Protein AF-A0A480BUN9-F1 (afdb_monomer_lite)

Secondary structure (DSSP, 8-state):
----PPP---PPPHHHHHHHHHHHHHHTSS---HHHHHHHHHHHHHHHHHHH-TT--EEE-HHHHHHHHHHHHHSBP-SGGGGS-EEETTEEE-PBPPPPHHHHHHHHHHHHEEETTT--BS-S-------TTS-THHHHHHHHHHHHHTS--TT-------SSHHHHHHHHHHHHHHHHH-SGGGSPTTTS--EEE-SS-EEE---

Sequence (207 aa):
MTGQTPARATRITFAARAERYARAVLAGEIVAGKWVKAACQRHLDDLVRSETDADWPYVFDEQKCGRVCSFLQCLPHIKGRWARPVRKDGRVMRPTIALEDWQVFAYGVPFGWVHRETGLRRFRWLYLRVARKNAKSTPCAGLALYLGFADDEPGAEVYSLATKEKQARIVWEMARSMVLADSEFRLPVPAGLGISTTRRAIFQQHT

pLDDT: mean 89.28, std 13.31, range [34.81, 98.81]

Radius of gyration: 19.05 Å; chains: 1; bounding box: 40×61×45 Å

Structure (mmCIF, N/CA/C/O backbone):
data_AF-A0A480BUN9-F1
#
_entry.id   AF-A0A480BUN9-F1
#
loop_
_atom_site.group_PDB
_atom_site.id
_atom_site.type_symbol
_atom_site.label_atom_id
_atom_site.label_alt_id
_atom_site.label_comp_id
_atom_site.label_asym_id
_atom_site.label_entity_id
_atom_site.label_seq_id
_atom_site.pdbx_PDB_ins_code
_atom_site.Cartn_x
_atom_site.Cartn_y
_atom_site.Cartn_z
_atom_site.occupancy
_atom_site.B_iso_or_equiv
_atom_site.auth_seq_id
_atom_site.auth_comp_id
_atom_site.auth_asym_id
_atom_site.auth_atom_id
_atom_site.pdbx_PDB_model_num
ATOM 1 N N . MET A 1 1 ? 16.658 -45.203 7.465 1.00 39.12 1 MET A N 1
ATOM 2 C CA . MET A 1 1 ? 15.585 -44.728 6.565 1.00 39.12 1 MET A CA 1
ATOM 3 C C . MET A 1 1 ? 15.464 -43.225 6.752 1.00 39.12 1 MET A C 1
ATOM 5 O O . MET A 1 1 ? 14.886 -42.772 7.728 1.00 39.12 1 MET A O 1
ATOM 9 N N . THR A 1 2 ? 16.151 -42.461 5.909 1.00 34.81 2 THR A N 1
ATOM 10 C CA . THR A 1 2 ? 16.227 -40.997 5.970 1.00 34.81 2 THR A CA 1
ATOM 11 C C . THR A 1 2 ? 14.929 -40.399 5.432 1.00 34.81 2 THR A C 1
ATOM 13 O O . THR A 1 2 ? 14.658 -40.452 4.236 1.00 34.81 2 THR A O 1
ATOM 16 N N . GLY A 1 3 ? 14.098 -39.869 6.331 1.00 37.91 3 GLY A N 1
ATOM 17 C CA . GLY A 1 3 ? 12.888 -39.140 5.965 1.00 37.91 3 GLY A CA 1
ATOM 18 C C . GLY A 1 3 ? 13.255 -37.840 5.258 1.00 37.91 3 GLY A C 1
ATOM 19 O O . GLY A 1 3 ? 13.812 -36.934 5.873 1.00 37.91 3 GLY A O 1
ATOM 20 N N . GLN A 1 4 ? 12.962 -37.755 3.962 1.00 36.22 4 GLN A N 1
ATOM 21 C CA . GLN A 1 4 ? 12.993 -36.494 3.230 1.00 36.22 4 GLN A CA 1
ATOM 22 C C . GLN A 1 4 ? 11.871 -35.597 3.759 1.00 36.22 4 GLN A C 1
ATOM 24 O O . GLN A 1 4 ? 10.688 -35.900 3.611 1.00 36.22 4 GLN A O 1
ATOM 29 N N . THR A 1 5 ? 12.250 -34.485 4.384 1.00 35.56 5 THR A N 1
ATOM 30 C CA . THR A 1 5 ? 11.345 -33.370 4.666 1.00 35.56 5 THR A CA 1
ATOM 31 C C . THR A 1 5 ? 10.758 -32.877 3.338 1.00 35.56 5 THR A C 1
ATOM 33 O O . THR A 1 5 ? 11.534 -32.547 2.438 1.00 35.56 5 THR A O 1
ATOM 36 N N . PRO A 1 6 ? 9.425 -32.812 3.165 1.00 40.59 6 PRO A N 1
ATOM 37 C CA . PRO A 1 6 ? 8.840 -32.354 1.912 1.00 40.59 6 PRO A CA 1
ATOM 38 C C . PRO A 1 6 ? 9.227 -30.893 1.654 1.00 40.59 6 PRO A C 1
ATOM 40 O O . PRO A 1 6 ? 9.099 -30.037 2.534 1.00 40.59 6 PRO A O 1
ATOM 43 N N . ALA A 1 7 ? 9.703 -30.609 0.439 1.00 43.38 7 ALA A N 1
ATOM 44 C CA . ALA A 1 7 ? 10.018 -29.260 -0.014 1.00 43.38 7 ALA A CA 1
ATOM 45 C C . ALA A 1 7 ? 8.784 -28.355 0.149 1.00 43.38 7 ALA A C 1
ATOM 47 O O . ALA A 1 7 ? 7.702 -28.631 -0.372 1.00 43.38 7 ALA A O 1
ATOM 48 N N . ARG A 1 8 ? 8.938 -27.276 0.919 1.00 44.75 8 ARG A N 1
ATOM 49 C CA . ARG A 1 8 ? 7.889 -26.287 1.179 1.00 44.75 8 ARG A CA 1
ATOM 50 C C . ARG A 1 8 ? 7.514 -25.641 -0.158 1.00 44.75 8 ARG A C 1
ATOM 52 O O . ARG A 1 8 ? 8.348 -24.956 -0.736 1.00 44.75 8 ARG A O 1
ATOM 59 N N . ALA A 1 9 ? 6.291 -25.862 -0.646 1.00 45.72 9 ALA A N 1
ATOM 60 C CA . ALA A 1 9 ? 5.803 -25.241 -1.877 1.00 45.72 9 ALA A CA 1
ATOM 61 C C . ALA A 1 9 ? 6.090 -23.728 -1.854 1.00 45.72 9 ALA A C 1
ATOM 63 O O . ALA A 1 9 ? 5.649 -23.024 -0.937 1.00 45.72 9 ALA A O 1
ATOM 64 N N . THR A 1 10 ? 6.872 -23.245 -2.821 1.00 51.25 10 THR A N 1
ATOM 65 C CA . THR A 1 10 ? 7.310 -21.850 -2.892 1.00 51.25 10 THR A CA 1
ATOM 66 C C . THR A 1 10 ? 6.081 -20.958 -3.045 1.00 51.25 10 THR A C 1
ATOM 68 O O . THR A 1 10 ? 5.413 -20.968 -4.078 1.00 51.25 10 THR A O 1
ATOM 71 N N . ARG A 1 11 ? 5.724 -20.216 -1.990 1.00 76.94 11 ARG A N 1
ATOM 72 C CA . ARG A 1 11 ? 4.613 -19.256 -2.048 1.00 76.94 11 ARG A CA 1
ATOM 73 C C . ARG A 1 11 ? 4.970 -18.165 -3.059 1.00 76.94 11 ARG A C 1
ATOM 75 O O . ARG A 1 11 ? 6.023 -17.549 -2.938 1.00 76.94 11 ARG A O 1
ATOM 82 N N . ILE A 1 12 ? 4.088 -17.928 -4.028 1.00 87.69 12 ILE A N 1
ATOM 83 C CA . ILE A 1 12 ? 4.241 -16.868 -5.034 1.00 87.69 12 ILE A CA 1
ATOM 84 C C . ILE A 1 12 ? 4.342 -15.511 -4.319 1.00 87.69 12 ILE A C 1
ATOM 86 O O . ILE A 1 12 ? 3.522 -15.218 -3.442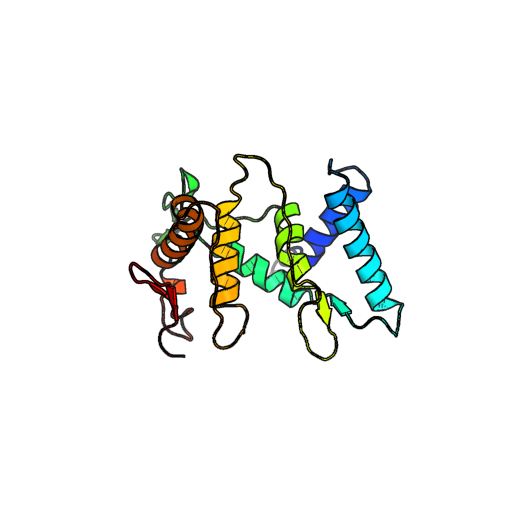 1.00 87.69 12 ILE A O 1
ATOM 90 N N . THR A 1 13 ? 5.334 -14.695 -4.684 1.00 96.12 13 THR A N 1
ATOM 91 C CA . THR A 1 13 ? 5.542 -13.362 -4.095 1.00 96.12 13 THR A CA 1
ATOM 92 C C . THR A 1 13 ? 4.406 -12.406 -4.469 1.00 96.12 13 THR A C 1
ATOM 94 O O . THR A 1 13 ? 3.680 -12.610 -5.446 1.00 96.12 13 THR A O 1
ATOM 97 N N . PHE A 1 14 ? 4.226 -11.330 -3.699 1.00 97.69 14 PHE A N 1
ATOM 98 C CA . PHE A 1 14 ? 3.248 -10.294 -4.048 1.00 97.69 14 PHE A CA 1
ATOM 99 C C . PHE A 1 14 ? 3.591 -9.594 -5.369 1.00 97.69 14 PHE A C 1
ATOM 101 O O . PHE A 1 14 ? 2.685 -9.322 -6.153 1.00 97.69 14 PHE A O 1
ATOM 108 N N . ALA A 1 15 ? 4.880 -9.383 -5.648 1.00 97.62 15 ALA A N 1
ATOM 109 C CA . ALA A 1 15 ? 5.361 -8.879 -6.931 1.00 97.62 15 ALA A CA 1
ATOM 110 C C . ALA A 1 15 ? 4.916 -9.777 -8.096 1.00 97.62 15 ALA A C 1
ATOM 112 O O . ALA A 1 15 ? 4.221 -9.310 -8.996 1.00 97.62 15 ALA A O 1
ATOM 113 N N . ALA A 1 16 ? 5.176 -11.085 -8.012 1.00 97.62 16 ALA A N 1
ATOM 114 C CA . ALA A 1 16 ? 4.763 -12.039 -9.038 1.00 97.62 16 ALA A CA 1
ATOM 115 C C . ALA A 1 16 ? 3.231 -12.118 -9.200 1.00 97.62 16 ALA A C 1
ATOM 117 O O . ALA A 1 16 ? 2.723 -12.266 -10.312 1.00 97.62 16 ALA A O 1
ATOM 118 N N . ARG A 1 17 ? 2.457 -11.974 -8.112 1.00 98.00 17 ARG A N 1
ATOM 119 C CA . ARG A 1 17 ? 0.986 -11.866 -8.188 1.00 98.00 17 ARG A CA 1
ATOM 120 C C . ARG A 1 17 ? 0.541 -10.604 -8.932 1.00 98.00 17 ARG A C 1
ATOM 122 O O . ARG A 1 17 ? -0.369 -10.686 -9.757 1.00 98.00 17 ARG A O 1
ATOM 129 N N . ALA A 1 18 ? 1.163 -9.459 -8.648 1.00 98.25 18 ALA A N 1
ATOM 130 C CA . ALA A 1 18 ? 0.867 -8.196 -9.319 1.00 98.25 18 ALA A CA 1
ATOM 131 C C . ALA A 1 18 ? 1.204 -8.259 -10.815 1.00 98.25 18 ALA A C 1
ATOM 133 O O . ALA A 1 18 ? 0.398 -7.836 -11.645 1.00 98.25 18 ALA A O 1
ATOM 134 N N . GLU A 1 19 ? 2.354 -8.834 -11.163 1.00 98.25 19 GLU A N 1
ATOM 135 C CA . GLU A 1 19 ? 2.773 -9.004 -12.551 1.00 98.25 19 GLU A CA 1
ATOM 136 C C . GLU A 1 19 ? 1.838 -9.957 -13.306 1.00 98.25 19 GLU A C 1
ATOM 138 O O . GLU A 1 19 ? 1.358 -9.623 -14.391 1.00 98.25 19 GLU A O 1
ATOM 143 N N . ARG A 1 20 ? 1.487 -11.106 -12.708 1.00 98.25 20 ARG A N 1
ATOM 144 C CA . ARG A 1 20 ? 0.510 -12.043 -13.283 1.00 98.25 20 ARG A CA 1
ATOM 145 C C . ARG A 1 20 ? -0.829 -11.361 -13.551 1.00 98.25 20 ARG A C 1
ATOM 147 O O . ARG A 1 20 ? -1.390 -11.526 -14.631 1.00 98.25 20 ARG A O 1
ATOM 154 N N . TYR A 1 21 ? -1.324 -10.572 -12.598 1.00 98.56 21 TYR A N 1
ATOM 155 C CA . TYR A 1 21 ? -2.538 -9.779 -12.790 1.00 98.56 21 TYR A CA 1
ATOM 156 C C . TYR A 1 21 ? -2.402 -8.799 -13.960 1.00 98.56 21 TYR A C 1
ATOM 158 O O . TYR A 1 21 ? -3.302 -8.715 -14.795 1.00 98.56 21 TYR A O 1
ATOM 166 N N . ALA A 1 22 ? -1.277 -8.084 -14.051 1.00 98.69 22 ALA A N 1
ATOM 167 C CA . ALA A 1 22 ? -1.033 -7.140 -15.136 1.00 98.69 22 ALA A CA 1
ATOM 168 C C . ALA A 1 22 ? -1.049 -7.827 -16.508 1.00 98.69 22 ALA A C 1
ATOM 170 O O . ALA A 1 22 ? -1.707 -7.338 -17.427 1.00 98.69 22 ALA A O 1
ATOM 171 N N . ARG A 1 23 ? -0.400 -8.991 -16.627 1.00 98.69 23 ARG A N 1
ATOM 172 C CA . ARG A 1 23 ? -0.389 -9.798 -17.854 1.00 98.69 23 ARG A CA 1
ATOM 173 C C . ARG A 1 23 ? -1.788 -10.303 -18.216 1.00 98.69 23 ARG A C 1
ATOM 175 O O . ARG A 1 23 ? -2.216 -10.095 -19.346 1.00 98.69 23 ARG A O 1
ATOM 182 N N . ALA A 1 24 ? -2.536 -10.852 -17.259 1.00 98.69 24 ALA A N 1
ATOM 183 C CA . ALA A 1 24 ? -3.901 -11.343 -17.482 1.00 98.69 24 ALA A CA 1
ATOM 184 C C . ALA A 1 24 ? -4.878 -10.228 -17.917 1.00 98.69 24 ALA A C 1
ATOM 186 O O . ALA A 1 24 ? -5.735 -10.431 -18.778 1.00 98.69 24 ALA A O 1
ATOM 187 N N . VAL A 1 25 ? -4.735 -9.014 -17.371 1.00 98.69 25 VAL A N 1
ATOM 188 C CA . VAL A 1 25 ? -5.520 -7.837 -17.793 1.00 98.69 25 VAL A CA 1
ATOM 189 C C . VAL A 1 25 ? -5.232 -7.444 -19.245 1.00 98.69 25 VAL A C 1
ATOM 191 O O . VAL A 1 25 ? -6.154 -7.080 -19.982 1.00 98.69 25 VAL A O 1
ATOM 194 N N . LEU A 1 26 ? -3.964 -7.482 -19.659 1.00 98.69 26 LEU A N 1
ATOM 195 C CA . LEU A 1 26 ? -3.550 -7.102 -21.013 1.00 98.69 26 LEU A CA 1
ATOM 196 C C . LEU A 1 26 ? -3.865 -8.189 -22.044 1.00 98.69 26 LEU A C 1
ATOM 198 O O . LEU A 1 26 ? -4.266 -7.857 -23.156 1.00 98.69 26 LEU A O 1
ATOM 202 N N . ALA A 1 27 ? -3.784 -9.460 -21.647 1.00 98.31 27 ALA A N 1
ATOM 203 C CA . ALA A 1 27 ? -4.224 -10.605 -22.441 1.00 98.31 27 ALA A CA 1
ATOM 204 C C . ALA A 1 27 ? -5.755 -10.662 -22.618 1.00 98.31 27 ALA A C 1
ATOM 206 O O . ALA A 1 27 ? -6.257 -11.384 -23.473 1.00 98.31 27 ALA A O 1
ATOM 207 N N . GLY A 1 28 ? -6.511 -9.890 -21.829 1.00 97.75 28 GLY A N 1
ATOM 208 C CA . GLY A 1 28 ? -7.973 -9.858 -21.887 1.00 97.75 28 GLY A CA 1
ATOM 209 C C . GLY A 1 28 ? -8.664 -10.972 -21.097 1.00 97.75 28 GLY A C 1
ATOM 210 O O . GLY A 1 28 ? -9.889 -11.041 -21.115 1.00 97.75 28 GLY A O 1
ATOM 211 N N . GLU A 1 29 ? -7.909 -11.787 -20.359 1.00 98.31 29 GLU A N 1
ATOM 212 C CA . GLU A 1 29 ? -8.429 -12.816 -19.447 1.00 98.31 29 GLU A CA 1
ATOM 213 C C . GLU A 1 29 ? -9.201 -12.189 -18.278 1.00 98.31 29 GLU A C 1
ATOM 215 O O . GLU A 1 29 ? -10.214 -12.718 -17.821 1.00 98.31 29 GLU A O 1
ATOM 220 N N . ILE A 1 30 ? -8.741 -11.023 -17.812 1.00 97.69 30 ILE A N 1
ATOM 221 C CA . ILE A 1 30 ? -9.432 -10.211 -16.811 1.00 97.69 30 ILE A CA 1
ATOM 222 C C . ILE A 1 30 ? -10.005 -8.970 -17.491 1.00 97.69 30 ILE A C 1
ATOM 224 O O . ILE A 1 30 ? -9.279 -8.101 -17.983 1.00 97.69 30 ILE A O 1
ATOM 228 N N . VAL A 1 31 ? -11.333 -8.846 -17.464 1.00 96.50 31 VAL A N 1
ATOM 229 C CA . VAL A 1 31 ? -12.026 -7.668 -17.992 1.00 96.50 31 VAL A CA 1
ATOM 230 C C . VAL A 1 31 ? -11.677 -6.445 -17.145 1.00 96.50 31 VAL A C 1
ATOM 232 O O . VAL A 1 31 ? -12.050 -6.344 -15.977 1.00 96.50 31 VAL A O 1
ATOM 235 N N . ALA A 1 32 ? -10.991 -5.481 -17.756 1.00 96.25 32 ALA A N 1
ATOM 236 C CA . ALA A 1 32 ? -10.597 -4.242 -17.099 1.00 96.25 32 ALA A CA 1
ATOM 237 C C . ALA A 1 32 ? -10.830 -3.021 -17.998 1.00 96.25 32 ALA A C 1
ATOM 239 O O . ALA A 1 32 ? -10.698 -3.077 -19.223 1.00 96.25 32 ALA A O 1
ATOM 240 N N . GLY A 1 33 ? -11.159 -1.885 -17.379 1.00 95.50 33 GLY A N 1
ATOM 241 C CA . GLY A 1 33 ? -11.332 -0.621 -18.094 1.00 95.50 33 GLY A CA 1
ATOM 242 C C . GLY A 1 33 ? -10.009 -0.037 -18.601 1.00 95.50 33 GLY A C 1
ATOM 243 O O . GLY A 1 33 ? -8.931 -0.392 -18.121 1.00 95.50 33 GLY A O 1
ATOM 244 N N . LYS A 1 34 ? -10.103 0.939 -19.518 1.00 96.94 34 LYS A N 1
ATOM 245 C CA . LYS A 1 34 ? -8.963 1.628 -20.164 1.00 96.94 34 LYS A CA 1
ATOM 246 C C . LYS A 1 34 ? -7.821 1.973 -19.201 1.00 96.94 34 LYS A C 1
ATOM 248 O O . LYS A 1 34 ? -6.662 1.716 -19.494 1.00 96.94 34 LYS A O 1
ATOM 253 N N . TRP A 1 35 ? -8.149 2.553 -18.049 1.00 96.94 35 TRP A N 1
ATOM 254 C CA . TRP A 1 35 ? -7.151 3.059 -17.103 1.00 96.94 35 TRP A CA 1
ATOM 255 C C . TRP A 1 35 ? -6.452 1.965 -16.298 1.00 96.94 35 TRP A C 1
ATOM 257 O O . TRP A 1 35 ? -5.296 2.140 -15.930 1.00 96.94 35 TRP A O 1
ATOM 267 N N . VAL A 1 36 ? -7.126 0.837 -16.056 1.00 97.81 36 VAL A N 1
ATOM 268 C CA . VAL A 1 36 ? -6.498 -0.330 -15.423 1.00 97.81 36 VAL A CA 1
ATOM 269 C C . VAL A 1 36 ? -5.526 -0.964 -16.411 1.00 97.81 36 VAL A C 1
ATOM 271 O O . VAL A 1 36 ? -4.366 -1.147 -16.065 1.00 97.81 36 VAL A O 1
ATOM 274 N N . LYS A 1 37 ? -5.952 -1.168 -17.667 1.00 98.50 37 LYS A N 1
ATOM 275 C CA . LYS A 1 37 ? -5.074 -1.649 -18.746 1.00 98.50 37 LYS A CA 1
ATOM 276 C C . LYS A 1 37 ? -3.844 -0.755 -18.917 1.00 98.50 37 LYS A C 1
ATOM 278 O O . LYS A 1 37 ? -2.731 -1.257 -18.917 1.00 98.50 37 LYS A O 1
ATOM 283 N N . ALA A 1 38 ? -4.025 0.566 -18.961 1.00 98.31 38 ALA A N 1
ATOM 284 C CA . ALA A 1 38 ? -2.913 1.512 -19.062 1.00 98.31 38 ALA A CA 1
ATOM 285 C C . ALA A 1 38 ? -1.951 1.450 -17.859 1.00 98.31 38 ALA A C 1
ATOM 287 O O . ALA A 1 38 ? -0.745 1.591 -18.034 1.00 98.31 38 ALA A O 1
ATOM 288 N N . ALA A 1 39 ? -2.457 1.235 -16.639 1.00 98.44 39 ALA A N 1
ATOM 289 C CA . ALA A 1 39 ? -1.607 1.065 -15.462 1.00 98.44 39 ALA A CA 1
ATOM 290 C C . ALA A 1 39 ? -0.824 -0.260 -15.499 1.00 98.44 39 ALA A C 1
ATOM 292 O O . ALA A 1 39 ? 0.357 -0.262 -15.163 1.00 98.44 39 ALA A O 1
ATOM 293 N N . CYS A 1 40 ? -1.463 -1.355 -15.924 1.00 98.75 40 CYS A N 1
ATOM 294 C CA . CYS A 1 40 ? -0.827 -2.660 -16.117 1.00 98.75 40 CYS A CA 1
ATOM 295 C C . CYS A 1 40 ? 0.253 -2.605 -17.202 1.00 98.75 40 CYS A C 1
ATOM 297 O O . CYS A 1 40 ? 1.367 -3.048 -16.952 1.00 98.75 40 CYS A O 1
ATOM 299 N N . GLN A 1 41 ? -0.049 -1.997 -18.355 1.00 98.81 41 GLN A N 1
ATOM 300 C CA . GLN A 1 41 ? 0.920 -1.810 -19.436 1.00 98.81 41 GLN A CA 1
ATOM 301 C C . GLN A 1 41 ? 2.117 -1.000 -18.955 1.00 98.81 41 GLN A C 1
ATOM 303 O O . GLN A 1 41 ? 3.243 -1.463 -19.066 1.00 98.81 41 GLN A O 1
ATOM 308 N N . ARG A 1 42 ? 1.865 0.156 -18.323 1.00 98.69 42 ARG A N 1
ATOM 309 C CA . ARG A 1 42 ? 2.924 0.989 -17.750 1.00 98.69 42 ARG A CA 1
ATOM 310 C C . ARG A 1 42 ? 3.823 0.176 -16.819 1.00 98.69 42 ARG A C 1
ATOM 312 O O . ARG A 1 42 ? 5.031 0.240 -16.966 1.00 98.69 42 ARG A O 1
ATOM 319 N N . HIS A 1 43 ? 3.249 -0.604 -15.899 1.00 98.62 43 HIS A N 1
ATOM 320 C CA . HIS A 1 43 ? 4.047 -1.425 -14.987 1.00 98.62 43 HIS A CA 1
ATOM 321 C C . HIS A 1 43 ? 4.994 -2.377 -15.726 1.00 98.62 43 HIS A C 1
ATOM 323 O O . HIS A 1 43 ? 6.164 -2.428 -15.360 1.00 98.62 43 HIS A O 1
ATOM 329 N N . LEU A 1 44 ? 4.510 -3.099 -16.743 1.00 98.75 44 LEU A N 1
ATOM 330 C CA . LEU A 1 44 ? 5.340 -4.028 -17.514 1.00 98.75 44 LEU A CA 1
ATOM 331 C C . LEU A 1 44 ? 6.384 -3.298 -18.370 1.00 98.75 44 LEU A C 1
ATOM 333 O O . LEU A 1 44 ? 7.532 -3.725 -18.412 1.00 98.75 44 LEU A O 1
ATOM 337 N N . ASP A 1 45 ? 6.016 -2.179 -18.994 1.00 98.69 45 ASP A N 1
ATOM 338 C CA . ASP A 1 45 ? 6.951 -1.350 -19.762 1.00 98.69 45 ASP A CA 1
ATOM 339 C C . ASP A 1 45 ? 8.074 -0.816 -18.869 1.00 98.69 45 ASP A C 1
ATOM 341 O O . ASP A 1 45 ? 9.232 -0.781 -19.271 1.00 98.69 45 ASP A O 1
ATOM 345 N N . ASP A 1 46 ? 7.736 -0.391 -17.652 1.00 98.38 46 ASP A N 1
ATOM 346 C CA . ASP A 1 46 ? 8.707 0.133 -16.701 1.00 98.38 46 ASP A CA 1
ATOM 347 C C . ASP A 1 46 ? 9.642 -0.964 -16.177 1.00 98.38 46 ASP A C 1
ATOM 349 O O . ASP A 1 46 ? 10.805 -0.664 -15.920 1.00 98.38 46 ASP A O 1
ATOM 353 N N . LEU A 1 47 ? 9.170 -2.216 -16.038 1.00 98.44 47 LEU A N 1
ATOM 354 C CA . LEU A 1 47 ? 10.034 -3.364 -15.718 1.00 98.44 47 LEU A CA 1
ATOM 355 C C . LEU A 1 47 ? 11.107 -3.524 -16.795 1.00 98.44 47 LEU A C 1
ATOM 357 O O . LEU A 1 47 ? 12.291 -3.507 -16.469 1.00 98.44 47 LEU A O 1
ATOM 361 N N . VAL A 1 48 ? 10.699 -3.544 -18.068 1.00 98.38 48 VAL A N 1
ATOM 362 C CA . VAL A 1 48 ? 11.635 -3.620 -19.200 1.00 98.38 48 VAL A CA 1
ATOM 363 C C . VAL A 1 48 ? 12.608 -2.441 -19.177 1.00 98.38 48 VAL A C 1
ATOM 365 O O . VAL A 1 48 ? 13.815 -2.652 -19.192 1.00 98.38 48 VAL A O 1
ATOM 368 N N . ARG A 1 49 ? 12.117 -1.200 -19.041 1.00 97.81 49 ARG A N 1
ATOM 369 C CA . ARG A 1 49 ? 12.988 -0.009 -18.958 1.00 97.81 49 ARG A CA 1
ATOM 370 C C . ARG A 1 49 ? 13.982 -0.098 -17.808 1.00 97.81 49 ARG A C 1
ATOM 372 O O . ARG A 1 49 ? 15.134 0.269 -17.981 1.00 97.81 49 ARG A O 1
ATOM 379 N N . SER A 1 50 ? 13.566 -0.611 -16.651 1.00 97.19 50 SER A N 1
ATOM 380 C CA . SER A 1 50 ? 14.457 -0.758 -15.499 1.00 97.19 50 SER A CA 1
ATOM 381 C C . SER A 1 50 ? 15.588 -1.769 -15.703 1.00 97.19 50 SER A C 1
ATOM 383 O O . SER A 1 50 ? 16.563 -1.738 -14.955 1.00 97.19 50 SER A O 1
ATOM 385 N N . GLU A 1 51 ? 15.496 -2.620 -16.719 1.00 95.94 51 GLU A N 1
ATOM 386 C CA . GLU A 1 51 ? 16.549 -3.562 -17.099 1.00 95.94 51 GLU A CA 1
ATOM 387 C C . GLU A 1 51 ? 17.359 -3.073 -18.306 1.00 95.94 51 GLU A C 1
ATOM 389 O O . GLU A 1 51 ? 18.558 -3.332 -18.381 1.00 95.94 51 GLU A O 1
ATOM 394 N N . THR A 1 52 ? 16.726 -2.367 -19.247 1.00 97.56 52 THR A N 1
ATOM 395 C CA . THR A 1 52 ? 17.324 -2.069 -20.559 1.00 97.56 52 THR A CA 1
ATOM 396 C C . THR A 1 52 ? 17.774 -0.625 -20.750 1.00 97.56 52 THR A C 1
ATOM 398 O O . THR A 1 52 ? 18.597 -0.366 -21.622 1.00 97.56 52 THR A O 1
ATOM 401 N N . ASP A 1 53 ? 17.202 0.325 -20.011 1.00 97.38 53 ASP A N 1
ATOM 402 C CA . ASP A 1 53 ? 17.467 1.757 -20.163 1.00 97.38 53 ASP A CA 1
ATOM 403 C C . ASP A 1 53 ? 18.370 2.248 -19.022 1.00 97.38 53 ASP A C 1
ATOM 405 O O . ASP A 1 53 ? 17.964 2.293 -17.857 1.00 97.38 53 ASP A O 1
ATOM 409 N N . ALA A 1 54 ? 19.614 2.596 -19.364 1.00 94.94 54 ALA A N 1
ATOM 410 C CA . ALA A 1 54 ? 20.620 3.050 -18.406 1.00 94.94 54 ALA A CA 1
ATOM 411 C C . ALA A 1 54 ? 20.263 4.401 -17.764 1.00 94.94 54 ALA A C 1
ATOM 413 O O . ALA A 1 54 ? 20.641 4.642 -16.618 1.00 94.94 54 ALA A O 1
ATOM 414 N N . ASP A 1 55 ? 19.497 5.242 -18.465 1.00 97.06 55 ASP A N 1
ATOM 415 C CA . ASP A 1 55 ? 19.079 6.556 -17.974 1.00 97.06 55 ASP A CA 1
ATOM 416 C C . ASP A 1 55 ? 17.803 6.471 -17.118 1.00 97.06 55 ASP A C 1
ATOM 418 O O . ASP A 1 55 ? 17.371 7.463 -16.526 1.00 97.06 55 ASP A O 1
ATOM 422 N N . TRP A 1 56 ? 17.181 5.289 -17.014 1.00 97.56 56 TRP A N 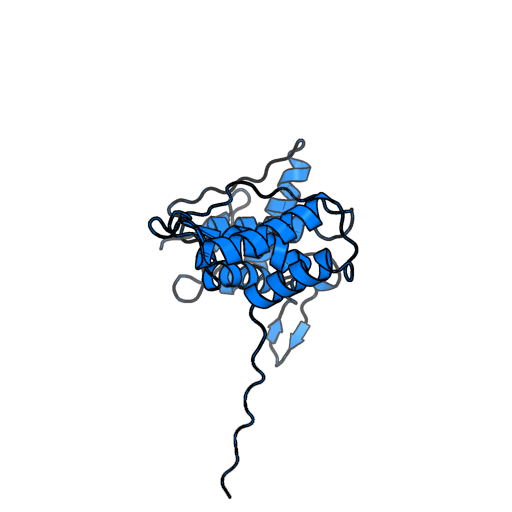1
AT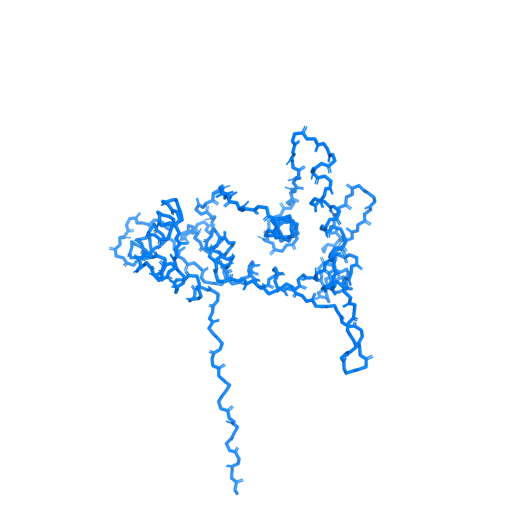OM 423 C CA . TRP A 1 56 ? 15.967 5.096 -16.231 1.00 97.56 56 TRP A CA 1
ATOM 424 C C . TRP A 1 56 ? 16.258 5.061 -14.717 1.00 97.56 56 TRP A C 1
ATOM 426 O O . TRP A 1 56 ? 16.821 4.085 -14.195 1.00 97.56 56 TRP A O 1
ATOM 436 N N . PRO A 1 57 ? 15.797 6.067 -13.945 1.00 97.88 57 PRO A N 1
ATOM 437 C CA . PRO A 1 57 ? 16.238 6.252 -12.563 1.00 97.88 57 PRO A CA 1
ATOM 438 C C . PRO A 1 57 ? 15.480 5.377 -11.556 1.00 97.88 57 PRO A C 1
ATOM 440 O O . PRO A 1 57 ? 15.776 5.414 -10.361 1.00 97.88 57 PRO A O 1
ATOM 443 N N . TYR A 1 58 ? 14.483 4.605 -12.001 1.00 98.56 58 TYR A N 1
ATOM 444 C CA . TYR A 1 58 ? 13.613 3.823 -11.124 1.00 98.56 58 TYR A CA 1
ATOM 445 C C . TYR A 1 58 ? 13.876 2.321 -11.230 1.00 98.56 58 TYR A C 1
ATOM 447 O O . TYR A 1 58 ? 14.124 1.784 -12.304 1.00 98.56 58 TYR A O 1
ATOM 455 N N . VAL A 1 59 ? 13.744 1.622 -10.110 1.00 98.44 59 VAL A N 1
ATOM 456 C CA . VAL A 1 59 ? 13.809 0.162 -10.015 1.00 98.44 59 VAL A CA 1
ATOM 457 C C . VAL A 1 59 ? 12.571 -0.355 -9.292 1.00 98.44 59 VAL A C 1
ATOM 459 O O . VAL A 1 59 ? 11.966 0.359 -8.482 1.00 98.44 59 VAL A O 1
ATOM 462 N N . PHE A 1 60 ? 12.164 -1.580 -9.613 1.00 98.50 60 PHE A N 1
ATOM 463 C CA . PHE A 1 60 ? 11.094 -2.251 -8.895 1.00 98.50 60 PHE A CA 1
ATOM 464 C C . PHE A 1 60 ? 11.657 -3.051 -7.718 1.00 98.50 60 PHE A C 1
ATOM 466 O O . PHE A 1 60 ? 12.311 -4.073 -7.892 1.00 98.50 60 PHE A O 1
ATOM 473 N N . ASP A 1 61 ? 11.395 -2.572 -6.509 1.00 98.06 61 ASP A N 1
ATOM 474 C CA . ASP A 1 61 ? 11.739 -3.224 -5.254 1.00 98.06 61 ASP A CA 1
ATOM 475 C C . ASP A 1 61 ? 10.594 -4.159 -4.822 1.00 98.06 61 ASP A C 1
ATOM 477 O O . ASP A 1 61 ? 9.550 -3.739 -4.300 1.00 98.06 61 ASP A O 1
ATOM 481 N N . GLU A 1 62 ? 10.790 -5.460 -5.049 1.00 97.94 62 GLU A N 1
ATOM 482 C CA . GLU A 1 62 ? 9.818 -6.486 -4.666 1.00 97.94 62 GLU A CA 1
ATOM 483 C C . GLU A 1 62 ? 9.584 -6.555 -3.154 1.00 97.94 62 GLU A C 1
ATOM 485 O O . GLU A 1 62 ? 8.478 -6.899 -2.721 1.00 97.94 62 GLU A O 1
ATOM 490 N N . GLN A 1 63 ? 10.589 -6.222 -2.338 1.00 96.88 63 GLN A N 1
ATOM 491 C CA . GLN A 1 63 ? 10.471 -6.264 -0.884 1.00 96.88 63 GLN A CA 1
ATOM 492 C C . GLN A 1 63 ? 9.563 -5.139 -0.395 1.00 96.88 63 GLN A C 1
ATOM 494 O O . GLN A 1 63 ? 8.659 -5.398 0.400 1.00 96.88 63 GLN A O 1
ATOM 499 N N . LYS A 1 64 ? 9.714 -3.916 -0.921 1.00 97.50 64 LYS A N 1
ATOM 500 C CA . LYS A 1 64 ? 8.809 -2.794 -0.611 1.00 97.50 64 LYS A CA 1
ATOM 501 C C . LYS A 1 64 ? 7.380 -3.054 -1.085 1.00 97.50 64 LYS A C 1
ATOM 503 O O . LYS A 1 64 ? 6.436 -2.805 -0.333 1.00 97.50 64 LYS A O 1
ATOM 508 N N . CYS A 1 65 ? 7.209 -3.629 -2.279 1.00 98.06 65 CYS A N 1
ATOM 509 C CA . CYS A 1 65 ? 5.904 -4.100 -2.762 1.00 98.06 65 CYS A CA 1
ATOM 510 C C . CYS A 1 65 ? 5.286 -5.131 -1.795 1.00 98.06 65 CYS A C 1
ATOM 512 O O . CYS A 1 65 ? 4.130 -5.018 -1.379 1.00 98.06 65 CYS A O 1
ATOM 514 N N . GLY A 1 66 ? 6.075 -6.127 -1.390 1.00 97.69 66 GLY A N 1
ATOM 515 C CA . GLY A 1 66 ? 5.640 -7.185 -0.488 1.00 97.69 66 GLY A CA 1
ATOM 516 C C . GLY A 1 66 ? 5.351 -6.704 0.931 1.00 97.69 66 GLY A C 1
ATOM 517 O O . GLY A 1 66 ? 4.421 -7.216 1.555 1.00 97.69 66 GLY A O 1
ATOM 518 N N . ARG A 1 67 ? 6.092 -5.715 1.441 1.00 97.25 67 ARG A N 1
ATOM 519 C CA . ARG A 1 67 ? 5.957 -5.190 2.806 1.00 97.25 67 ARG A CA 1
ATOM 520 C C . ARG A 1 67 ? 4.584 -4.570 3.040 1.00 97.25 67 ARG A C 1
ATOM 522 O O . ARG A 1 67 ? 3.899 -4.976 3.978 1.00 97.25 67 ARG A O 1
ATOM 529 N N . VAL A 1 68 ? 4.141 -3.667 2.161 1.00 97.56 68 VAL A N 1
ATOM 530 C CA . VAL A 1 68 ? 2.810 -3.047 2.282 1.00 97.56 68 VAL A CA 1
ATOM 531 C C . VAL A 1 68 ? 1.693 -4.086 2.150 1.00 97.56 68 VAL A C 1
ATOM 533 O O . VAL A 1 68 ? 0.752 -4.090 2.942 1.00 97.56 68 VAL A O 1
ATOM 536 N N . CYS A 1 69 ? 1.806 -5.032 1.212 1.00 97.75 69 CYS A N 1
ATOM 537 C CA . CYS A 1 69 ? 0.808 -6.090 1.052 1.00 97.75 69 CYS A CA 1
ATOM 538 C C . CYS A 1 69 ? 0.752 -7.024 2.266 1.00 97.75 69 CYS A C 1
ATOM 540 O O . CYS A 1 69 ? -0.337 -7.375 2.719 1.00 97.75 69 CYS A O 1
ATOM 542 N N . SER A 1 70 ? 1.909 -7.393 2.816 1.00 96.06 70 SER A N 1
ATOM 543 C CA . SER A 1 70 ? 2.003 -8.223 4.019 1.00 96.06 70 SER A CA 1
ATOM 544 C C . SER A 1 70 ? 1.376 -7.517 5.213 1.00 96.06 70 SER A C 1
ATOM 546 O O . SER A 1 70 ? 0.529 -8.105 5.880 1.00 96.06 70 SER A O 1
ATOM 548 N N . PHE A 1 71 ? 1.706 -6.239 5.422 1.00 95.56 71 PHE A N 1
ATOM 549 C CA . PHE A 1 71 ? 1.121 -5.429 6.486 1.00 95.56 71 PHE A CA 1
ATOM 550 C C . PHE A 1 71 ? -0.407 -5.372 6.379 1.00 95.56 71 PHE A C 1
ATOM 552 O O . PHE A 1 71 ? -1.111 -5.635 7.353 1.00 95.56 71 PHE A O 1
ATOM 559 N N . LEU A 1 72 ? -0.938 -5.096 5.182 1.00 95.62 72 LEU A N 1
ATOM 560 C CA . LEU A 1 72 ? -2.383 -5.068 4.955 1.00 95.62 72 LEU A CA 1
ATOM 561 C C . LEU A 1 72 ? -3.050 -6.409 5.289 1.00 95.62 72 LEU A C 1
ATOM 563 O O . LEU A 1 72 ? -4.156 -6.406 5.823 1.00 95.62 72 LEU A O 1
ATOM 567 N N . GLN A 1 73 ? -2.388 -7.538 5.014 1.00 93.94 73 GLN A N 1
ATOM 568 C CA . GLN A 1 73 ? -2.908 -8.869 5.340 1.00 93.94 73 GLN A CA 1
ATOM 569 C C . GLN A 1 73 ? -2.762 -9.275 6.815 1.00 93.94 73 GLN A C 1
ATOM 571 O O . GLN A 1 73 ? -3.351 -10.280 7.216 1.00 93.94 73 GLN A O 1
ATOM 576 N N . CYS A 1 74 ? -2.024 -8.519 7.630 1.00 91.62 74 CYS A N 1
ATOM 577 C CA . CYS A 1 74 ? -2.018 -8.687 9.087 1.00 91.62 74 CYS A CA 1
ATOM 578 C C . CYS A 1 74 ? -3.228 -8.010 9.745 1.00 91.62 74 CYS A C 1
ATOM 580 O O . CYS A 1 74 ? -3.607 -8.360 10.858 1.00 91.62 74 CYS A O 1
ATOM 582 N N . LEU A 1 75 ? -3.868 -7.054 9.068 1.00 91.50 75 LEU A N 1
ATOM 583 C CA . LEU A 1 75 ? -4.964 -6.296 9.661 1.00 91.50 75 LEU A CA 1
ATOM 584 C C . LEU A 1 75 ? -6.243 -7.141 9.767 1.00 91.50 75 LEU A C 1
ATOM 586 O O . LEU A 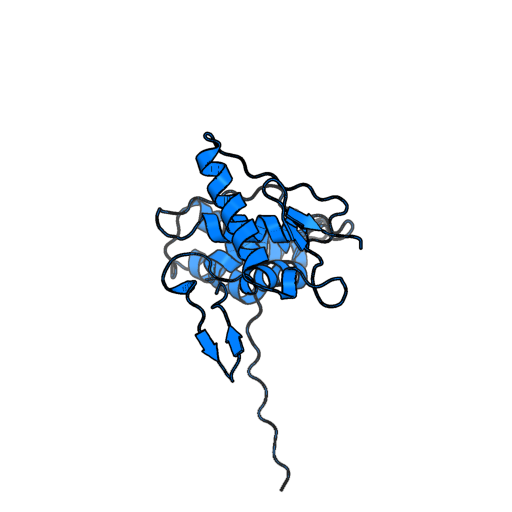1 75 ? -6.637 -7.800 8.795 1.00 91.50 75 LEU A O 1
ATOM 590 N N . PRO A 1 76 ? -6.951 -7.091 10.909 1.00 90.00 76 PRO A N 1
ATOM 591 C CA . PRO A 1 76 ? -8.187 -7.831 11.089 1.00 90.00 76 PRO A CA 1
ATOM 592 C C . PRO A 1 76 ? -9.335 -7.220 10.280 1.00 90.00 76 PRO A C 1
ATOM 594 O O . PRO A 1 76 ? -9.454 -6.001 10.107 1.00 90.00 76 PRO A O 1
ATOM 597 N N . HIS A 1 77 ? -10.274 -8.063 9.860 1.00 86.56 77 HIS A N 1
ATOM 598 C CA . HIS A 1 77 ? -11.580 -7.584 9.437 1.00 86.56 77 HIS A CA 1
ATOM 599 C C . HIS A 1 77 ? -12.335 -6.974 10.627 1.00 86.56 77 HIS A C 1
ATOM 601 O O . HIS A 1 77 ? -12.453 -7.562 11.699 1.00 86.56 77 HIS A O 1
ATOM 607 N N . ILE A 1 78 ? -12.913 -5.794 10.413 1.00 84.94 78 ILE A N 1
ATOM 608 C CA . ILE A 1 78 ? -13.609 -5.009 11.451 1.00 84.94 78 ILE A CA 1
ATOM 609 C C . ILE A 1 78 ? -15.119 -4.873 11.213 1.00 84.94 78 ILE A C 1
ATOM 611 O O . ILE A 1 78 ? -15.833 -4.311 12.040 1.00 84.94 78 ILE A O 1
ATOM 615 N N . LYS A 1 79 ? -15.630 -5.358 10.072 1.00 78.12 79 LYS A N 1
ATOM 616 C CA . LYS A 1 79 ? -17.054 -5.272 9.715 1.00 78.12 79 LYS A CA 1
ATOM 617 C C . LYS A 1 79 ? -17.633 -6.615 9.283 1.00 78.12 79 LYS A C 1
ATOM 619 O O . LYS A 1 79 ? -16.975 -7.420 8.629 1.00 78.12 79 LYS A O 1
ATOM 624 N N . GLY A 1 80 ? -18.921 -6.792 9.579 1.00 76.19 80 GLY A N 1
ATOM 625 C CA . GLY A 1 80 ? -19.725 -7.926 9.128 1.00 76.19 80 GLY A CA 1
ATOM 626 C C . GLY A 1 80 ? -19.318 -9.258 9.757 1.00 76.19 80 GLY A C 1
ATOM 627 O O . GLY A 1 80 ? -18.631 -9.306 10.775 1.00 76.19 80 GLY A O 1
ATOM 628 N N . ARG A 1 81 ? -19.746 -10.361 9.129 1.00 72.25 81 ARG A N 1
ATOM 629 C CA . ARG A 1 81 ? -19.457 -11.729 9.600 1.00 72.25 81 ARG A CA 1
ATOM 630 C C . ARG A 1 81 ? -17.960 -12.018 9.740 1.00 72.25 81 ARG A C 1
ATOM 632 O O . ARG A 1 81 ? -17.577 -12.794 10.603 1.00 72.25 81 ARG A O 1
ATOM 639 N N . TRP A 1 82 ? -17.138 -11.359 8.928 1.00 69.88 82 TRP A N 1
ATOM 640 C CA . TRP A 1 82 ? -15.691 -11.551 8.875 1.00 69.88 82 TRP A CA 1
ATOM 641 C C . TRP A 1 82 ? -14.958 -10.975 10.089 1.00 69.88 82 TRP A C 1
ATOM 643 O O . TRP A 1 82 ? -13.839 -11.380 10.360 1.00 69.88 82 TRP A O 1
ATOM 653 N N . ALA A 1 83 ? -15.592 -10.081 10.855 1.00 75.50 83 ALA A N 1
ATOM 654 C CA . ALA A 1 83 ? -15.029 -9.554 12.099 1.00 75.50 83 ALA A CA 1
ATOM 655 C C . ALA A 1 83 ? -15.246 -10.470 13.314 1.00 75.50 83 ALA A C 1
ATOM 657 O O . ALA A 1 83 ? -14.753 -10.171 14.408 1.00 75.50 83 ALA A O 1
ATOM 658 N N . ARG A 1 84 ? -16.026 -11.550 13.153 1.00 76.31 84 ARG A N 1
ATOM 659 C CA . ARG A 1 84 ? -16.331 -12.478 14.242 1.00 76.31 84 ARG A CA 1
ATOM 660 C C . ARG A 1 84 ? -15.055 -13.220 14.643 1.00 76.31 84 ARG A C 1
ATOM 662 O O . ARG A 1 84 ? -14.419 -13.810 13.771 1.00 76.31 84 ARG A O 1
ATOM 669 N N . PRO A 1 85 ? -14.683 -13.205 15.933 1.00 78.19 85 PRO A N 1
ATOM 670 C CA . PRO A 1 85 ? -13.559 -13.994 16.394 1.00 78.19 85 PRO A CA 1
ATOM 671 C C . PRO A 1 85 ? -13.816 -15.484 16.165 1.00 78.19 85 PRO A C 1
ATOM 673 O O . PRO A 1 85 ? -14.925 -15.975 16.378 1.00 78.19 85 PRO A O 1
ATOM 676 N N . VAL A 1 86 ? -12.780 -16.194 15.746 1.00 80.62 86 VAL A N 1
ATOM 677 C CA . VAL A 1 86 ? -12.761 -17.640 15.552 1.00 80.62 86 VAL A CA 1
ATOM 678 C C . VAL A 1 86 ? -11.852 -18.232 16.623 1.00 80.62 86 VAL A C 1
ATOM 680 O O . VAL A 1 86 ? -10.785 -17.688 16.907 1.00 80.62 86 VAL A O 1
ATOM 683 N N . ARG A 1 87 ? -12.267 -19.340 17.243 1.00 78.06 87 ARG A N 1
ATOM 684 C CA . ARG A 1 87 ? -11.380 -20.108 18.121 1.00 78.06 87 ARG A CA 1
ATOM 685 C C . ARG A 1 87 ? -10.548 -21.054 17.268 1.00 78.06 87 ARG A C 1
ATOM 687 O O . ARG A 1 87 ? -11.110 -21.900 16.579 1.00 78.06 87 ARG A O 1
ATOM 694 N N . LYS A 1 88 ? -9.230 -20.907 17.328 1.00 73.94 88 LYS A N 1
ATOM 695 C CA . LYS A 1 88 ? -8.271 -21.806 16.688 1.00 73.94 88 LYS A CA 1
ATOM 696 C C . LYS A 1 88 ? -7.190 -22.146 17.709 1.00 73.94 88 LYS A C 1
ATOM 698 O O . LYS A 1 88 ? -6.634 -21.240 18.321 1.00 73.94 88 LYS A O 1
ATOM 703 N N . ASP A 1 89 ? -6.964 -23.436 17.945 1.00 78.69 89 ASP A N 1
ATOM 704 C CA . ASP A 1 89 ? -5.938 -23.944 18.871 1.00 78.69 89 ASP A CA 1
ATOM 705 C C . ASP A 1 89 ? -6.024 -23.329 20.286 1.00 78.69 89 ASP A C 1
ATOM 707 O O . ASP A 1 89 ? -5.033 -22.912 20.880 1.00 78.69 89 ASP A O 1
ATOM 711 N N . GLY A 1 90 ? -7.248 -23.188 20.812 1.00 76.44 90 GLY A N 1
ATOM 712 C CA . GLY A 1 90 ? -7.508 -22.588 22.129 1.00 76.44 90 GLY A CA 1
ATOM 713 C C . GLY A 1 90 ? -7.365 -21.060 22.192 1.00 76.44 90 GLY A C 1
ATOM 714 O O . GLY A 1 90 ? -7.682 -20.463 23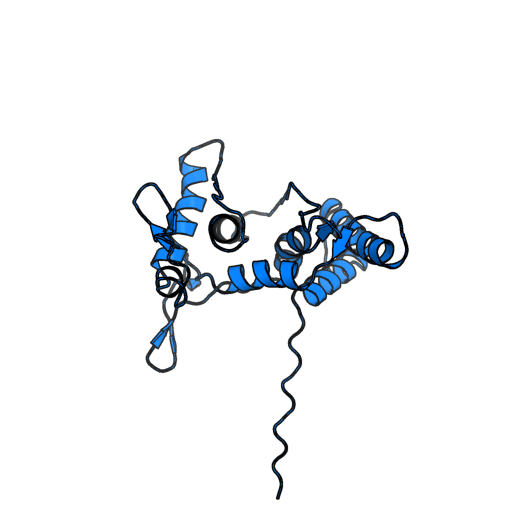.219 1.00 76.44 90 GLY A O 1
ATOM 715 N N . ARG A 1 91 ? -6.958 -20.403 21.098 1.00 72.19 91 ARG A N 1
ATOM 716 C CA . ARG A 1 91 ? -6.795 -18.946 21.008 1.00 72.19 91 ARG A CA 1
ATOM 717 C C . ARG A 1 91 ? -7.953 -18.305 20.254 1.00 72.19 91 ARG A C 1
ATOM 719 O O . ARG A 1 91 ? -8.474 -18.850 19.281 1.00 72.19 91 ARG A O 1
ATOM 726 N N . VAL A 1 92 ? -8.364 -17.123 20.707 1.00 75.81 92 VAL A N 1
ATOM 727 C CA . VAL A 1 92 ? -9.344 -16.289 20.005 1.00 75.81 92 VAL A CA 1
ATOM 728 C C . VAL A 1 92 ? -8.595 -15.473 18.957 1.00 75.81 92 VAL A C 1
ATOM 730 O O . VAL A 1 92 ? -7.838 -14.573 19.302 1.00 75.81 92 VAL A O 1
ATOM 733 N N . MET A 1 93 ? -8.806 -15.790 17.684 1.00 74.06 93 MET A N 1
ATOM 734 C CA . MET A 1 93 ? -8.200 -15.089 16.552 1.00 74.06 93 MET A CA 1
ATOM 735 C C . MET A 1 93 ? -9.265 -14.336 15.762 1.00 74.06 93 MET A C 1
ATOM 737 O O . MET A 1 93 ? -10.426 -14.740 15.719 1.00 74.06 93 MET A O 1
ATOM 741 N N . ARG A 1 94 ? -8.885 -13.247 15.098 1.00 81.38 94 ARG A N 1
ATOM 742 C CA . ARG A 1 94 ? -9.761 -12.554 14.146 1.00 81.38 94 ARG A CA 1
ATOM 743 C C . ARG A 1 94 ? -9.302 -12.867 12.724 1.00 81.38 94 ARG A C 1
ATOM 745 O O . ARG A 1 94 ? -8.099 -12.837 12.482 1.00 81.38 94 ARG A O 1
ATOM 752 N N . PRO A 1 95 ? -10.219 -13.159 11.786 1.00 85.94 95 PRO A N 1
ATOM 753 C CA . PRO A 1 95 ? -9.855 -13.280 10.381 1.00 85.94 95 PRO A CA 1
ATOM 754 C C . PRO A 1 95 ? -9.191 -11.992 9.891 1.00 85.94 95 PRO A C 1
ATOM 756 O O . PRO A 1 95 ? -9.727 -10.897 10.097 1.00 85.94 95 PRO A O 1
ATOM 759 N N . THR A 1 96 ? -8.037 -12.126 9.249 1.00 89.88 96 THR A N 1
ATOM 760 C CA . THR A 1 96 ? -7.316 -11.003 8.654 1.00 89.88 96 THR A CA 1
ATOM 761 C C . THR A 1 96 ? -7.671 -10.837 7.183 1.00 89.88 96 THR A C 1
ATOM 763 O O . THR A 1 96 ? -8.277 -11.716 6.565 1.00 89.88 96 THR A O 1
ATOM 766 N N . ILE A 1 97 ? -7.339 -9.672 6.635 1.00 91.31 97 ILE A N 1
ATOM 767 C CA . ILE A 1 97 ? -7.590 -9.353 5.233 1.00 91.31 97 ILE A CA 1
ATOM 768 C C . ILE A 1 97 ? -6.787 -10.305 4.338 1.00 91.31 97 ILE A C 1
ATOM 770 O O . ILE A 1 97 ? -5.581 -10.459 4.495 1.00 91.31 97 ILE A O 1
ATOM 774 N N . ALA A 1 98 ? -7.447 -10.891 3.342 1.00 91.75 98 ALA A N 1
ATOM 775 C CA . ALA A 1 98 ? -6.783 -11.521 2.207 1.00 91.75 98 ALA A CA 1
ATOM 776 C C . ALA A 1 98 ? -6.902 -10.585 1.001 1.00 91.75 98 ALA A C 1
ATOM 778 O O . ALA A 1 98 ? -8.014 -10.228 0.611 1.00 91.75 98 ALA A O 1
ATOM 779 N N . LEU A 1 99 ? -5.770 -10.156 0.437 1.00 94.19 99 LEU A N 1
ATOM 780 C CA . LEU A 1 99 ? -5.781 -9.282 -0.734 1.00 94.19 99 LEU A CA 1
ATOM 781 C C . LEU A 1 99 ? -6.030 -10.106 -1.997 1.00 94.19 99 LEU A C 1
ATOM 783 O O . LEU A 1 99 ? -5.349 -11.106 -2.225 1.00 94.19 99 LEU A O 1
ATOM 787 N N . GLU A 1 100 ? -6.953 -9.659 -2.842 1.00 94.69 100 GLU A N 1
ATOM 788 C CA . GLU A 1 100 ? -7.108 -10.160 -4.211 1.00 94.69 100 GLU A CA 1
ATOM 789 C C . GLU A 1 100 ? -5.960 -9.665 -5.106 1.00 94.69 100 GLU A C 1
ATOM 791 O O . GLU A 1 100 ? -5.320 -8.655 -4.813 1.00 94.69 100 GLU A O 1
ATOM 796 N N . ASP A 1 101 ? -5.698 -10.341 -6.226 1.00 96.44 101 ASP A N 1
ATOM 797 C CA . ASP A 1 101 ? -4.558 -10.012 -7.098 1.00 96.44 101 ASP A CA 1
ATOM 798 C C . ASP A 1 101 ? -4.610 -8.566 -7.632 1.00 96.44 101 ASP A C 1
ATOM 800 O O . ASP A 1 101 ? -3.585 -7.884 -7.674 1.00 96.44 101 ASP A O 1
ATOM 804 N N . TRP A 1 102 ? -5.804 -8.034 -7.926 1.00 95.56 102 TRP A N 1
ATOM 805 C CA . TRP A 1 102 ? -5.951 -6.627 -8.316 1.00 95.56 102 TRP A CA 1
ATOM 806 C C . TRP A 1 102 ? -5.626 -5.659 -7.171 1.00 95.56 102 TRP A C 1
ATOM 808 O O . TRP A 1 102 ? -5.145 -4.557 -7.424 1.00 95.56 102 TRP A O 1
ATOM 818 N N . GLN A 1 103 ? -5.881 -6.049 -5.916 1.00 96.19 103 GLN A N 1
ATOM 819 C CA . GLN A 1 103 ? -5.550 -5.246 -4.736 1.00 96.19 103 GLN A CA 1
ATOM 820 C C . GLN A 1 103 ? -4.048 -5.269 -4.481 1.00 96.19 103 GLN A C 1
ATOM 822 O O . GLN A 1 103 ? -3.471 -4.235 -4.161 1.00 96.19 103 GLN A O 1
ATOM 827 N N . VAL A 1 104 ? -3.407 -6.424 -4.671 1.00 97.50 104 VAL A N 1
ATOM 828 C CA . VAL A 1 104 ? -1.945 -6.534 -4.636 1.00 97.50 104 VAL A CA 1
ATOM 829 C C . VAL A 1 104 ? -1.326 -5.627 -5.695 1.00 97.50 104 VAL A C 1
ATOM 831 O O . VAL A 1 104 ? -0.440 -4.842 -5.376 1.00 97.50 104 VAL A O 1
ATOM 834 N N . PHE A 1 105 ? -1.850 -5.636 -6.922 1.00 98.25 105 PHE A N 1
ATOM 835 C CA . PHE A 1 105 ? -1.405 -4.706 -7.956 1.00 98.25 105 PHE A CA 1
ATOM 836 C C . PHE A 1 105 ? -1.646 -3.239 -7.557 1.00 98.25 105 PHE A C 1
ATOM 838 O O . PHE A 1 105 ? -0.737 -2.417 -7.615 1.00 98.25 105 PHE A O 1
ATOM 845 N N . ALA A 1 106 ? -2.857 -2.901 -7.110 1.00 97.06 106 ALA A N 1
ATOM 846 C CA . ALA A 1 106 ? -3.245 -1.528 -6.796 1.00 97.06 106 ALA A CA 1
ATOM 847 C C . ALA A 1 106 ? -2.506 -0.929 -5.589 1.00 97.06 106 ALA A C 1
ATOM 849 O O . ALA A 1 106 ? -2.289 0.280 -5.568 1.00 97.06 106 ALA A O 1
ATOM 850 N N . TYR A 1 107 ? -2.157 -1.742 -4.589 1.00 97.25 107 TYR A N 1
ATOM 851 C CA . TYR A 1 107 ? -1.559 -1.280 -3.333 1.00 97.25 107 TYR A CA 1
ATOM 852 C C . TYR A 1 107 ? -0.073 -1.606 -3.209 1.00 97.25 107 TYR A C 1
ATOM 854 O O . TYR A 1 107 ? 0.622 -0.869 -2.529 1.00 97.25 107 TYR A O 1
ATOM 862 N N . GLY A 1 108 ? 0.424 -2.662 -3.854 1.00 97.88 108 GLY A N 1
ATOM 863 C CA . GLY A 1 108 ? 1.832 -3.063 -3.807 1.00 97.88 108 GLY A CA 1
ATOM 864 C C . GLY A 1 108 ? 2.691 -2.338 -4.839 1.00 97.88 108 GLY A C 1
ATOM 865 O O . GLY A 1 108 ? 3.700 -1.729 -4.489 1.00 97.88 108 GLY A O 1
ATOM 866 N N . VAL A 1 109 ? 2.264 -2.327 -6.109 1.00 98.38 109 VAL A N 1
ATOM 867 C CA . VAL A 1 109 ? 3.055 -1.744 -7.212 1.00 98.38 109 VAL A CA 1
ATOM 868 C C . VAL A 1 109 ? 3.437 -0.280 -6.962 1.00 98.38 109 VAL A C 1
ATOM 870 O O . VAL A 1 109 ? 4.600 0.057 -7.192 1.00 98.38 109 VAL A O 1
ATOM 873 N N . PRO A 1 110 ? 2.550 0.601 -6.449 1.00 98.06 110 PRO A N 1
ATOM 874 C CA . PRO A 1 110 ? 2.933 1.982 -6.167 1.00 98.06 110 PRO A CA 1
ATOM 875 C C . PRO A 1 110 ? 4.075 2.134 -5.151 1.00 98.06 110 PRO A C 1
ATOM 877 O O . PRO A 1 110 ? 4.817 3.109 -5.229 1.00 98.06 110 PRO A O 1
ATOM 880 N N . PHE A 1 111 ? 4.214 1.184 -4.220 1.00 97.94 111 PHE A N 1
ATOM 881 C CA . PHE A 1 111 ? 5.255 1.178 -3.188 1.00 97.94 111 PHE A CA 1
ATOM 882 C C . PHE A 1 111 ? 6.531 0.463 -3.641 1.00 97.94 111 PHE A C 1
ATOM 884 O O . PHE A 1 111 ? 7.598 0.769 -3.119 1.00 97.94 111 PHE A O 1
ATOM 891 N N . GLY A 1 112 ? 6.434 -0.457 -4.607 1.00 98.12 112 GLY A N 1
ATOM 892 C CA . GLY A 1 112 ? 7.59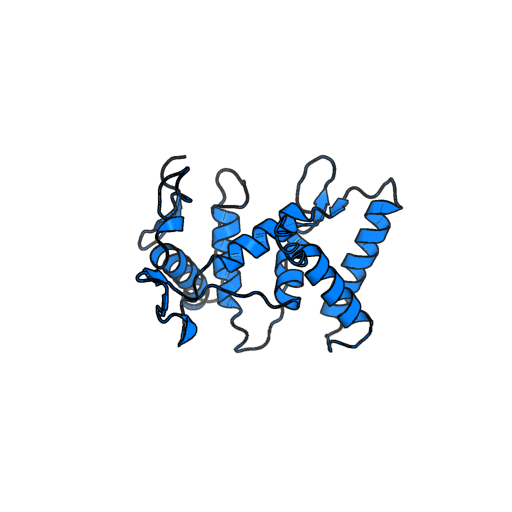3 -1.153 -5.170 1.00 98.12 112 GLY A CA 1
ATOM 893 C C . GLY A 1 112 ? 8.435 -0.289 -6.110 1.00 98.12 112 GLY A C 1
ATOM 894 O O . GLY A 1 112 ? 9.644 -0.452 -6.169 1.00 98.12 112 GLY A O 1
ATOM 895 N N . TRP A 1 113 ? 7.840 0.664 -6.831 1.00 98.56 113 TRP A N 1
ATOM 896 C CA . TRP A 1 113 ? 8.610 1.537 -7.726 1.00 98.56 113 TRP A CA 1
ATOM 897 C C . TRP A 1 113 ? 9.325 2.657 -6.970 1.00 98.56 113 TRP A C 1
ATOM 899 O O . TRP A 1 113 ? 8.688 3.623 -6.534 1.00 98.56 113 TRP A O 1
ATOM 909 N N . VAL A 1 114 ? 10.653 2.566 -6.887 1.00 98.50 114 VAL A N 1
ATOM 910 C CA . VAL A 1 114 ? 11.508 3.510 -6.155 1.00 98.50 114 VAL A CA 1
ATOM 911 C C . VAL A 1 114 ? 12.678 4.001 -6.996 1.00 98.50 114 VAL A C 1
ATOM 913 O O . VAL A 1 114 ? 13.103 3.339 -7.937 1.00 98.50 114 VAL A O 1
ATOM 916 N N . HIS A 1 115 ? 13.179 5.192 -6.689 1.00 98.31 115 HIS A N 1
ATOM 917 C CA . HIS A 1 115 ? 14.390 5.729 -7.298 1.00 98.31 115 HIS A CA 1
ATOM 918 C C . HIS A 1 115 ? 15.604 4.924 -6.822 1.00 98.31 115 HIS A C 1
ATOM 920 O O . HIS A 1 115 ? 15.722 4.663 -5.625 1.00 98.31 115 HIS A O 1
ATOM 926 N N . ARG A 1 116 ? 16.514 4.560 -7.733 1.00 97.00 116 ARG A N 1
ATOM 927 C CA . ARG A 1 116 ? 17.674 3.695 -7.441 1.00 97.00 116 ARG A CA 1
ATOM 928 C C . ARG A 1 116 ? 18.564 4.256 -6.334 1.00 97.00 116 ARG A C 1
ATOM 930 O O . ARG A 1 116 ? 18.918 3.536 -5.413 1.00 97.00 116 ARG A O 1
ATOM 937 N N . GLU A 1 117 ? 18.890 5.543 -6.429 1.00 96.62 117 GLU A N 1
ATOM 938 C CA . GLU A 1 117 ? 19.806 6.200 -5.487 1.00 96.62 117 GLU A CA 1
ATOM 939 C C . GLU A 1 117 ? 19.118 6.650 -4.192 1.00 96.62 117 GLU A C 1
ATOM 941 O O . GLU A 1 117 ? 19.556 6.309 -3.101 1.00 96.62 117 GLU A O 1
ATOM 946 N N . THR A 1 118 ? 18.023 7.413 -4.295 1.00 96.94 118 THR A N 1
ATOM 947 C CA . THR A 1 118 ? 17.369 8.014 -3.119 1.00 96.94 118 THR A CA 1
ATOM 948 C C . THR A 1 118 ? 16.408 7.070 -2.397 1.00 96.94 118 THR A C 1
ATOM 950 O O . THR A 1 118 ? 15.976 7.366 -1.288 1.00 96.94 118 THR A O 1
ATOM 953 N N . GLY A 1 119 ? 15.998 5.961 -3.023 1.00 95.62 119 GLY A N 1
ATOM 954 C CA . GLY A 1 119 ? 15.010 5.032 -2.470 1.00 95.62 119 GLY A CA 1
ATOM 955 C C . GLY A 1 119 ? 13.580 5.587 -2.377 1.00 95.62 119 GLY A C 1
ATOM 956 O O . GLY A 1 119 ? 12.689 4.874 -1.898 1.00 95.62 119 GLY A O 1
ATOM 957 N N . LEU A 1 120 ? 13.344 6.823 -2.839 1.00 96.12 120 LEU A N 1
ATOM 958 C CA . LEU A 1 120 ? 12.049 7.504 -2.799 1.00 96.12 120 LEU A CA 1
ATOM 959 C C . LEU A 1 120 ? 11.073 6.922 -3.824 1.00 96.12 120 LEU A C 1
ATOM 961 O O . LEU A 1 120 ? 11.462 6.516 -4.919 1.00 96.12 120 LEU A O 1
ATOM 965 N N . ARG A 1 121 ? 9.777 6.920 -3.495 1.00 96.88 121 ARG A N 1
ATOM 966 C CA . ARG A 1 121 ? 8.730 6.390 -4.384 1.00 96.88 121 ARG A CA 1
ATOM 967 C C . ARG A 1 121 ? 8.626 7.202 -5.666 1.00 96.88 121 ARG A C 1
ATOM 969 O O . ARG A 1 121 ? 8.536 8.427 -5.640 1.00 96.88 121 ARG A O 1
ATOM 976 N N . ARG A 1 122 ? 8.492 6.498 -6.788 1.00 97.50 122 ARG A N 1
ATOM 977 C CA . ARG A 1 122 ? 8.128 7.104 -8.072 1.00 97.50 122 ARG A CA 1
ATOM 978 C C . ARG A 1 122 ? 6.733 7.714 -8.039 1.00 97.50 122 ARG A C 1
ATOM 980 O O . ARG A 1 122 ? 6.499 8.800 -8.566 1.00 97.50 122 ARG A O 1
ATOM 987 N N . PHE A 1 123 ? 5.780 6.986 -7.460 1.00 97.50 123 PHE A N 1
ATOM 988 C CA . PHE A 1 123 ? 4.382 7.391 -7.452 1.00 97.50 123 PHE A CA 1
ATOM 989 C C . PHE A 1 123 ? 4.049 8.157 -6.179 1.00 97.50 123 PHE A C 1
ATOM 991 O O . PHE A 1 123 ? 4.122 7.627 -5.075 1.00 97.50 123 PHE A O 1
ATOM 998 N N . ARG A 1 124 ? 3.613 9.405 -6.360 1.00 95.50 124 ARG A N 1
ATOM 999 C CA . ARG A 1 124 ? 3.135 10.275 -5.274 1.00 95.50 124 ARG A CA 1
ATOM 1000 C C . ARG A 1 124 ? 1.619 10.225 -5.085 1.00 95.50 124 ARG A C 1
ATOM 1002 O O . ARG A 1 124 ? 1.116 10.642 -4.051 1.00 95.50 124 ARG A O 1
ATOM 1009 N N . TRP A 1 125 ? 0.894 9.728 -6.088 1.00 94.69 125 TRP A N 1
ATOM 1010 C CA . TRP A 1 125 ? -0.565 9.705 -6.111 1.00 94.69 125 TRP A CA 1
ATOM 1011 C C . TRP A 1 125 ? -1.077 8.353 -6.592 1.00 94.69 125 TRP A C 1
ATOM 1013 O O . TRP A 1 125 ? -0.664 7.855 -7.639 1.00 94.69 125 TRP A O 1
ATOM 1023 N N . LEU A 1 126 ? -2.035 7.801 -5.851 1.00 94.00 126 LEU A N 1
ATOM 1024 C CA . LEU A 1 126 ? -2.791 6.617 -6.235 1.00 94.00 126 LEU A CA 1
ATOM 1025 C C . LEU A 1 126 ? -4.262 7.001 -6.418 1.00 94.00 126 LEU A C 1
ATOM 1027 O O . LEU A 1 126 ? -4.944 7.364 -5.461 1.00 94.00 126 LEU A O 1
ATOM 1031 N N . TYR A 1 127 ? -4.762 6.900 -7.649 1.00 94.12 127 TYR A N 1
ATOM 1032 C CA . TYR A 1 127 ? -6.162 7.167 -7.970 1.00 94.12 127 TYR A CA 1
ATOM 1033 C C . TYR A 1 127 ? -6.909 5.865 -8.262 1.00 94.12 127 TYR A C 1
ATOM 1035 O O . TYR A 1 127 ? -6.619 5.175 -9.240 1.00 94.12 127 TYR A O 1
ATOM 1043 N N . LEU A 1 128 ? -7.903 5.542 -7.430 1.00 92.50 128 LEU A N 1
ATOM 1044 C CA . LEU A 1 128 ? -8.688 4.313 -7.543 1.00 92.50 128 LEU A CA 1
ATOM 1045 C C . LEU A 1 128 ? -10.171 4.612 -7.737 1.00 92.50 128 LEU A C 1
ATOM 1047 O O . LEU A 1 128 ? -10.808 5.274 -6.918 1.00 92.50 128 LEU A O 1
ATOM 1051 N N . ARG A 1 129 ? -10.748 4.037 -8.795 1.00 91.06 129 ARG A N 1
ATOM 1052 C CA . ARG A 1 129 ? -12.199 3.978 -8.997 1.00 91.06 129 ARG A CA 1
ATOM 1053 C C . ARG A 1 129 ? -12.677 2.562 -8.766 1.00 91.06 129 ARG A C 1
ATOM 1055 O O . ARG A 1 129 ? -12.412 1.675 -9.567 1.00 91.06 129 ARG A O 1
ATOM 1062 N N . VAL A 1 130 ? -13.397 2.377 -7.670 1.00 90.31 130 VAL A N 1
ATOM 1063 C CA . VAL A 1 130 ? -13.900 1.073 -7.249 1.00 90.31 130 VAL A CA 1
ATOM 1064 C C . VAL A 1 130 ? -15.412 1.160 -7.068 1.00 90.31 130 VAL A C 1
ATOM 1066 O O . VAL A 1 130 ? -15.920 2.103 -6.453 1.00 90.31 130 VAL A O 1
ATOM 1069 N N . ALA A 1 131 ? -16.136 0.172 -7.598 1.00 88.81 131 ALA A N 1
ATOM 1070 C CA . ALA A 1 131 ? -17.585 0.087 -7.464 1.00 88.81 131 ALA A CA 1
ATOM 1071 C C . ALA A 1 131 ? -18.038 -0.012 -5.992 1.00 88.81 131 ALA A C 1
ATOM 1073 O O . ALA A 1 131 ? -17.279 -0.353 -5.075 1.00 88.81 131 ALA A O 1
ATOM 1074 N N . ARG A 1 132 ? -19.314 0.308 -5.742 1.00 86.38 132 ARG A N 1
ATOM 1075 C CA . ARG A 1 132 ? -19.906 0.178 -4.402 1.00 86.38 132 ARG A CA 1
ATOM 1076 C C . ARG A 1 132 ? -19.858 -1.284 -3.937 1.00 86.38 132 ARG A C 1
ATOM 1078 O O . ARG A 1 132 ? -19.952 -2.193 -4.745 1.00 86.38 132 ARG A O 1
ATOM 1085 N N . LYS A 1 133 ? -19.761 -1.475 -2.615 1.00 82.69 133 LYS A N 1
ATOM 1086 C CA . LYS A 1 133 ? -19.680 -2.773 -1.909 1.00 82.69 133 LYS A CA 1
ATOM 1087 C C . LYS A 1 133 ? -18.362 -3.561 -2.045 1.00 82.69 133 LYS A C 1
ATOM 1089 O O . LYS A 1 133 ? -18.216 -4.551 -1.346 1.00 82.69 133 LYS A O 1
ATOM 1094 N N . ASN A 1 134 ? -17.354 -3.048 -2.749 1.00 82.25 134 ASN A N 1
ATOM 1095 C CA . ASN A 1 134 ? -16.008 -3.653 -2.816 1.00 82.25 134 ASN A CA 1
ATOM 1096 C C . ASN A 1 134 ? -15.069 -3.208 -1.676 1.00 82.25 134 ASN A C 1
ATOM 1098 O O . ASN A 1 134 ? -13.901 -2.914 -1.898 1.00 82.25 134 ASN A O 1
ATOM 1102 N N . ALA A 1 135 ? -15.603 -3.049 -0.461 1.00 78.12 135 ALA A N 1
ATOM 1103 C CA . ALA A 1 135 ? -14.836 -2.771 0.762 1.00 78.12 135 ALA A CA 1
ATOM 1104 C C . ALA A 1 135 ? -13.793 -1.622 0.715 1.00 78.12 135 ALA A C 1
ATOM 1106 O O . ALA A 1 135 ? -12.904 -1.593 1.554 1.00 78.12 135 ALA A O 1
ATOM 1107 N N . LYS A 1 136 ? -13.920 -0.632 -0.184 1.00 85.75 136 LYS A N 1
ATOM 1108 C CA . LYS A 1 136 ? -12.897 0.407 -0.460 1.00 85.75 136 LYS A CA 1
ATOM 1109 C C . LYS A 1 136 ? -12.301 1.145 0.751 1.00 85.75 136 LYS A C 1
ATOM 1111 O O . LYS A 1 136 ? -11.146 1.534 0.710 1.00 85.75 136 LYS A O 1
ATOM 1116 N N . SER A 1 137 ? -13.065 1.341 1.824 1.00 90.25 137 SER A N 1
ATOM 1117 C CA . SER A 1 137 ? -12.585 2.045 3.023 1.00 90.25 137 SER A CA 1
ATOM 1118 C C . SER A 1 137 ? -11.635 1.203 3.878 1.00 90.25 137 SER A C 1
ATOM 1120 O O . SER A 1 137 ? -10.802 1.765 4.578 1.00 90.25 137 SER A O 1
ATOM 1122 N N . THR A 1 138 ? -11.752 -0.125 3.822 1.00 91.06 138 THR A N 1
ATOM 1123 C CA . THR A 1 138 ? -10.924 -1.057 4.593 1.00 91.06 138 THR A CA 1
ATOM 1124 C C . THR A 1 138 ? -9.441 -0.973 4.208 1.00 91.06 138 THR A C 1
ATOM 1126 O O . THR A 1 138 ? -8.637 -0.717 5.099 1.00 91.06 138 THR A O 1
ATOM 1129 N N . PRO A 1 139 ? -9.045 -1.095 2.925 1.00 90.50 139 PRO A N 1
ATOM 1130 C CA . PRO A 1 139 ? -7.649 -0.917 2.543 1.00 90.50 139 PRO A CA 1
ATOM 1131 C C . PRO A 1 139 ? -7.172 0.530 2.707 1.00 90.50 139 PRO A C 1
ATOM 1133 O O . PRO A 1 139 ? -6.011 0.723 3.030 1.00 90.50 139 PRO A O 1
ATOM 1136 N N . CYS A 1 140 ? -8.033 1.553 2.580 1.00 93.50 140 CYS A N 1
ATOM 1137 C CA . CYS A 1 140 ? -7.633 2.932 2.904 1.00 93.50 140 CYS A CA 1
ATOM 1138 C C . CYS A 1 140 ? -7.226 3.089 4.376 1.00 93.50 140 CYS A C 1
ATOM 1140 O O . CYS A 1 140 ? -6.242 3.759 4.663 1.00 93.50 140 CYS A O 1
ATOM 1142 N N . ALA A 1 141 ? -7.961 2.463 5.301 1.00 95.12 141 ALA A N 1
ATOM 1143 C CA . ALA A 1 141 ? -7.606 2.464 6.718 1.00 95.12 141 ALA A CA 1
ATOM 1144 C C . ALA A 1 141 ? -6.288 1.719 6.967 1.00 95.12 141 ALA A C 1
ATOM 1146 O O . ALA A 1 141 ? -5.440 2.204 7.709 1.00 95.12 141 ALA A O 1
ATOM 1147 N N . GLY A 1 142 ? -6.091 0.578 6.301 1.00 95.50 142 GLY A N 1
ATOM 1148 C CA . GLY A 1 142 ? -4.846 -0.176 6.409 1.00 95.50 142 GLY A CA 1
ATOM 1149 C C . GLY A 1 142 ? -3.634 0.553 5.835 1.00 95.50 142 GLY A C 1
ATOM 1150 O O . GLY A 1 142 ? -2.591 0.584 6.476 1.00 95.50 142 GLY A O 1
ATOM 1151 N N . LEU A 1 143 ? -3.780 1.204 4.679 1.00 96.69 143 LEU A N 1
ATOM 1152 C CA . LEU A 1 143 ? -2.734 2.046 4.097 1.00 96.69 143 LEU A CA 1
ATOM 1153 C C . LEU A 1 143 ? -2.414 3.240 4.997 1.00 96.69 143 LEU A C 1
ATOM 1155 O O . LEU A 1 143 ? -1.251 3.601 5.116 1.00 96.69 143 LEU A O 1
ATOM 1159 N N . ALA A 1 144 ? -3.416 3.825 5.661 1.00 96.31 144 ALA A N 1
ATOM 1160 C CA . ALA A 1 144 ? -3.182 4.912 6.602 1.00 96.31 144 ALA A CA 1
ATOM 1161 C C . ALA A 1 144 ? -2.352 4.462 7.817 1.00 96.31 144 ALA A C 1
ATOM 1163 O O . ALA A 1 144 ? -1.440 5.171 8.226 1.00 96.31 144 ALA A O 1
ATOM 1164 N N . LEU A 1 145 ? -2.632 3.271 8.359 1.00 95.94 145 LEU A N 1
ATOM 1165 C CA . LEU A 1 145 ? -1.822 2.680 9.429 1.00 95.94 145 LEU A CA 1
ATOM 1166 C C . LEU A 1 145 ? -0.411 2.322 8.950 1.00 95.94 145 LEU A C 1
ATOM 1168 O O . LEU A 1 145 ? 0.550 2.552 9.673 1.00 95.94 145 LEU A O 1
ATOM 1172 N N . TYR A 1 146 ? -0.285 1.787 7.735 1.00 96.56 146 TYR A N 1
ATOM 1173 C CA . TYR A 1 146 ? 1.011 1.456 7.154 1.00 96.56 146 TYR A CA 1
ATOM 1174 C C . TYR A 1 146 ? 1.882 2.707 7.005 1.00 96.56 146 TYR A C 1
ATOM 1176 O O . TYR A 1 146 ? 2.970 2.760 7.563 1.00 96.56 146 TYR A O 1
ATOM 1184 N N . LEU A 1 147 ? 1.367 3.739 6.331 1.00 96.25 147 LEU A N 1
ATOM 1185 C CA . LEU A 1 147 ? 2.072 5.005 6.115 1.00 96.25 147 LEU A CA 1
ATOM 1186 C C . LEU A 1 147 ? 2.417 5.719 7.427 1.00 96.25 147 LEU A C 1
ATOM 1188 O O . LEU A 1 147 ? 3.457 6.355 7.511 1.00 96.25 147 LEU A O 1
ATOM 1192 N N . GLY A 1 148 ? 1.553 5.617 8.441 1.00 95.00 148 GLY A N 1
ATOM 1193 C CA . GLY A 1 148 ? 1.771 6.284 9.723 1.00 95.00 148 GLY A CA 1
ATOM 1194 C C . GLY A 1 148 ? 2.764 5.580 10.648 1.00 95.00 148 GLY A C 1
ATOM 1195 O O . GLY A 1 148 ? 3.358 6.244 11.487 1.00 95.00 148 GLY A O 1
ATOM 1196 N N . PHE A 1 149 ? 2.921 4.253 10.539 1.00 93.19 149 PHE A N 1
ATOM 1197 C CA . PHE A 1 149 ? 3.607 3.466 11.580 1.00 93.19 149 PHE A CA 1
ATOM 1198 C C . PHE A 1 149 ? 4.541 2.366 11.073 1.00 93.19 149 PHE A C 1
ATOM 1200 O O . PHE A 1 149 ? 5.253 1.767 11.873 1.00 93.19 149 PHE A O 1
ATOM 1207 N N . ALA A 1 150 ? 4.514 2.035 9.783 1.00 92.50 150 ALA A N 1
ATOM 1208 C CA . ALA A 1 150 ? 5.229 0.877 9.245 1.00 92.50 150 ALA A CA 1
ATOM 1209 C C . ALA A 1 150 ? 5.914 1.139 7.898 1.00 92.50 150 ALA A C 1
ATOM 1211 O O . ALA A 1 150 ? 6.344 0.181 7.255 1.00 92.50 150 ALA A O 1
ATOM 1212 N N . ASP A 1 151 ? 6.023 2.402 7.485 1.00 93.38 151 ASP A N 1
ATOM 1213 C CA . ASP A 1 151 ? 6.594 2.823 6.202 1.00 93.38 151 ASP A CA 1
ATOM 1214 C C . ASP A 1 151 ? 7.965 3.517 6.332 1.00 93.38 151 ASP A C 1
ATOM 1216 O O . ASP A 1 151 ? 8.480 4.047 5.354 1.00 93.38 151 ASP A O 1
ATOM 1220 N N . ASP A 1 152 ? 8.549 3.488 7.536 1.00 89.44 152 ASP A N 1
ATOM 1221 C CA . ASP A 1 152 ? 9.848 4.080 7.907 1.00 89.44 152 ASP A CA 1
ATOM 1222 C C . ASP A 1 152 ? 9.976 5.591 7.643 1.00 89.44 152 ASP A C 1
ATOM 1224 O O . ASP A 1 152 ? 11.081 6.107 7.497 1.00 89.44 152 ASP A O 1
ATOM 1228 N N . GLU A 1 153 ? 8.854 6.311 7.612 1.00 90.50 153 GLU A N 1
ATOM 1229 C CA . GLU A 1 153 ? 8.826 7.768 7.469 1.00 90.50 153 GLU A CA 1
ATOM 1230 C C . GLU A 1 153 ? 8.881 8.444 8.857 1.00 90.50 153 GLU A C 1
ATOM 1232 O O . GLU A 1 153 ? 7.951 8.280 9.659 1.00 90.50 153 GLU A O 1
ATOM 1237 N N . PRO A 1 154 ? 9.939 9.212 9.179 1.00 88.25 154 PRO A N 1
ATOM 1238 C CA . PRO A 1 154 ? 10.045 9.896 10.463 1.00 88.25 154 PRO A CA 1
ATOM 1239 C C . PRO A 1 154 ? 8.976 10.981 10.615 1.00 88.25 154 PRO A C 1
ATOM 1241 O O . PRO A 1 154 ? 8.844 11.860 9.770 1.00 88.25 154 PRO A O 1
ATOM 1244 N N . GLY A 1 155 ? 8.233 10.958 11.725 1.00 89.62 155 GLY A N 1
ATOM 1245 C CA . GLY A 1 155 ? 7.227 11.988 12.007 1.00 89.62 155 GLY A CA 1
ATOM 1246 C C . GLY A 1 155 ? 6.051 11.990 11.024 1.00 89.62 155 GLY A C 1
ATOM 1247 O O . GLY A 1 155 ? 5.461 13.041 10.785 1.00 89.62 155 GLY A O 1
ATOM 1248 N N . ALA A 1 156 ? 5.720 10.832 10.446 1.00 93.81 156 ALA A N 1
ATOM 1249 C CA . ALA A 1 156 ? 4.648 10.703 9.471 1.00 93.81 156 ALA A CA 1
ATOM 1250 C C . ALA A 1 156 ? 3.296 11.205 10.003 1.00 93.81 156 ALA A C 1
ATOM 1252 O O . ALA A 1 156 ? 2.790 10.749 11.032 1.00 93.81 156 ALA A O 1
ATOM 1253 N N . GLU A 1 157 ? 2.655 12.084 9.235 1.00 94.12 157 GLU A N 1
ATOM 1254 C CA . GLU A 1 157 ? 1.292 12.535 9.489 1.00 94.12 157 GLU A CA 1
ATOM 1255 C C . GLU A 1 157 ? 0.350 12.031 8.396 1.00 94.12 157 GLU A C 1
ATOM 1257 O O . GLU A 1 157 ? 0.553 12.265 7.203 1.00 94.12 157 GLU A O 1
ATOM 1262 N N . VAL A 1 158 ? -0.723 11.350 8.803 1.00 95.44 158 VAL A N 1
ATOM 1263 C CA . VAL A 1 158 ? -1.687 10.763 7.870 1.00 95.44 158 VAL A CA 1
ATOM 1264 C C . VAL A 1 158 ? -3.084 11.309 8.124 1.00 95.44 158 VAL A C 1
ATOM 1266 O O . VAL A 1 158 ? -3.672 11.131 9.191 1.00 95.44 158 VAL A O 1
ATOM 1269 N N . TYR A 1 159 ? -3.652 11.920 7.087 1.00 93.88 159 TYR A N 1
ATOM 1270 C CA . TYR A 1 159 ? -4.951 12.578 7.138 1.00 93.88 159 TYR A CA 1
ATOM 1271 C C . TYR A 1 159 ? -5.998 11.820 6.319 1.00 93.88 159 TYR A C 1
ATOM 1273 O O . TYR A 1 159 ? -5.749 11.380 5.197 1.00 93.88 159 TYR A O 1
ATOM 1281 N N . SER A 1 160 ? -7.214 11.709 6.860 1.00 93.00 160 SER A N 1
ATOM 1282 C CA . SER A 1 160 ? -8.381 11.249 6.104 1.00 93.00 160 SER A CA 1
ATOM 1283 C C . SER A 1 160 ? -9.263 12.437 5.747 1.00 93.00 160 SER A C 1
ATOM 1285 O O . SER A 1 160 ? -9.753 13.136 6.632 1.00 93.00 160 SER A O 1
ATOM 1287 N N . LEU A 1 161 ? -9.477 12.652 4.449 1.00 92.88 161 LEU A N 1
ATOM 1288 C CA . LEU A 1 161 ? -10.211 13.799 3.924 1.00 92.88 161 LEU A CA 1
ATOM 1289 C C . LEU A 1 161 ? -11.426 13.341 3.113 1.00 92.88 161 LEU A C 1
ATOM 1291 O O . LEU A 1 161 ? -11.378 12.355 2.377 1.00 92.88 161 LEU A O 1
ATOM 1295 N N . ALA A 1 162 ? -12.529 14.072 3.250 1.00 92.94 162 ALA A N 1
ATOM 1296 C CA . ALA A 1 162 ? -13.744 13.893 2.465 1.00 92.94 162 ALA A CA 1
ATOM 1297 C C . ALA A 1 162 ? -14.557 15.191 2.468 1.00 92.94 162 ALA A C 1
ATOM 1299 O O . ALA A 1 162 ? -14.383 16.035 3.342 1.00 92.94 162 ALA A O 1
ATOM 1300 N N . THR A 1 163 ? -15.522 15.310 1.553 1.00 93.81 163 THR A N 1
ATOM 1301 C CA . THR A 1 163 ? -16.453 16.454 1.515 1.00 93.81 163 THR A CA 1
ATOM 1302 C C . THR A 1 163 ? -17.273 16.620 2.794 1.00 93.81 163 THR A C 1
ATOM 1304 O O . THR A 1 163 ? -17.746 17.710 3.090 1.00 93.81 163 THR A O 1
ATOM 1307 N N . LYS A 1 164 ? -17.488 15.532 3.545 1.00 94.56 164 LYS A N 1
ATOM 1308 C CA . LYS A 1 164 ? -18.181 15.550 4.836 1.00 94.56 164 LYS A CA 1
ATOM 1309 C C . LYS A 1 164 ? -17.321 14.845 5.872 1.00 94.56 164 LYS A C 1
ATOM 1311 O O . LYS A 1 164 ? -16.910 13.707 5.654 1.00 94.56 164 LYS A O 1
ATOM 1316 N N . GLU A 1 165 ? -17.159 15.455 7.039 1.00 92.06 165 GLU A N 1
ATOM 1317 C CA . GLU A 1 165 ? -16.425 14.883 8.175 1.00 92.06 165 GLU A CA 1
ATOM 1318 C C . GLU A 1 165 ? -16.899 13.462 8.519 1.00 92.06 165 GLU A C 1
ATOM 1320 O O . GLU A 1 165 ? -16.090 12.557 8.697 1.00 92.06 165 GLU A O 1
ATOM 1325 N N . LYS A 1 166 ? -18.219 13.222 8.513 1.00 92.06 166 LYS A N 1
ATOM 1326 C CA . LYS A 1 166 ? -18.798 11.887 8.751 1.00 92.06 166 LYS A CA 1
ATOM 1327 C C . LYS A 1 166 ? -18.285 10.824 7.769 1.00 92.06 166 LYS A C 1
ATOM 1329 O O . LYS A 1 166 ? -18.233 9.657 8.131 1.00 92.06 166 LYS A O 1
ATOM 1334 N N . GLN A 1 167 ? -17.924 11.200 6.540 1.00 91.31 167 GLN A N 1
ATOM 1335 C CA . GLN A 1 167 ? -17.360 10.276 5.551 1.00 91.31 167 GLN A CA 1
ATOM 1336 C C . GLN A 1 167 ? -15.876 10.006 5.819 1.00 91.31 167 GLN A C 1
ATOM 1338 O O . GLN A 1 167 ? -15.467 8.849 5.764 1.00 91.31 167 GLN A O 1
ATOM 1343 N N . ALA A 1 168 ? -15.095 11.036 6.159 1.00 91.94 168 ALA A N 1
ATOM 1344 C CA . ALA A 1 168 ? -13.691 10.881 6.552 1.00 91.94 168 ALA A CA 1
ATOM 1345 C C . ALA A 1 168 ? -13.558 10.026 7.825 1.00 91.94 168 ALA A C 1
ATOM 1347 O O . ALA A 1 168 ? -12.758 9.091 7.891 1.00 91.94 168 ALA A O 1
ATOM 1348 N N . ARG A 1 169 ? -14.445 10.263 8.801 1.00 92.44 169 ARG A N 1
ATOM 1349 C CA . ARG A 1 169 ? -14.514 9.521 10.065 1.00 92.44 169 ARG A CA 1
ATOM 1350 C C . ARG A 1 169 ? -14.672 8.014 9.870 1.00 92.44 169 ARG A C 1
ATOM 1352 O O . ARG A 1 169 ? -14.158 7.262 10.684 1.00 92.44 169 ARG A O 1
ATOM 1359 N N . ILE A 1 170 ? -15.290 7.558 8.776 1.00 92.38 170 ILE A N 1
ATOM 1360 C CA . ILE A 1 170 ? -15.396 6.122 8.482 1.00 92.38 170 ILE A CA 1
ATOM 1361 C C . ILE A 1 170 ? -14.006 5.487 8.390 1.00 92.38 170 ILE A C 1
ATOM 1363 O O . ILE A 1 170 ? -13.788 4.450 9.000 1.00 92.38 170 ILE A O 1
ATOM 1367 N N . VAL A 1 171 ? -13.072 6.078 7.639 1.00 93.31 171 VAL A N 1
ATOM 1368 C CA . VAL A 1 171 ? -11.725 5.505 7.462 1.00 93.31 171 VAL A CA 1
ATOM 1369 C C . VAL A 1 171 ? -10.942 5.570 8.771 1.00 93.31 171 VAL A C 1
ATOM 1371 O O . VAL A 1 171 ? -10.316 4.584 9.153 1.00 93.31 171 VAL A O 1
ATOM 1374 N N . TRP A 1 172 ? -11.050 6.688 9.493 1.00 92.94 172 TRP A N 1
ATOM 1375 C CA . TRP A 1 172 ? -10.426 6.848 10.807 1.00 92.94 172 TRP A CA 1
ATOM 1376 C C . TRP A 1 172 ? -10.910 5.787 11.806 1.00 92.94 172 TRP A C 1
ATOM 1378 O O . TRP A 1 172 ? -10.103 5.120 12.451 1.00 92.94 172 TRP A O 1
ATOM 1388 N N . GLU A 1 173 ? -12.228 5.582 11.912 1.00 93.44 173 GLU A N 1
ATOM 1389 C CA . GLU A 1 173 ? -12.810 4.629 12.867 1.00 93.44 173 GLU A CA 1
ATOM 1390 C C . GLU A 1 173 ? -12.402 3.209 12.516 1.00 93.44 173 GLU A C 1
ATOM 1392 O O . GLU A 1 173 ? -12.103 2.419 13.408 1.00 93.44 173 GLU A O 1
ATOM 1397 N N . MET A 1 174 ? -12.322 2.902 11.219 1.00 93.19 174 MET A N 1
ATOM 1398 C CA . MET A 1 174 ? -11.812 1.620 10.759 1.00 93.19 174 MET A CA 1
ATOM 1399 C C . MET A 1 174 ? -10.364 1.388 11.202 1.00 93.19 174 MET A C 1
ATOM 1401 O O . MET A 1 174 ? -10.080 0.336 11.771 1.00 93.19 174 MET A O 1
ATOM 1405 N N . ALA A 1 175 ? -9.477 2.364 10.995 1.00 94.62 175 ALA A N 1
ATOM 1406 C CA . ALA A 1 175 ? -8.074 2.260 11.393 1.00 94.62 175 ALA A CA 1
ATOM 1407 C C . ALA A 1 175 ? -7.942 2.063 12.910 1.00 94.62 175 ALA A C 1
ATOM 1409 O O . ALA A 1 175 ? -7.283 1.130 13.368 1.00 94.62 175 ALA A O 1
ATOM 1410 N N . ARG A 1 176 ? -8.660 2.864 13.707 1.00 93.94 176 ARG A N 1
ATOM 1411 C CA . ARG A 1 176 ? -8.670 2.706 15.167 1.00 93.94 176 ARG A CA 1
ATOM 1412 C C . ARG A 1 176 ? -9.203 1.341 15.595 1.00 93.94 176 ARG A C 1
ATOM 1414 O O . ARG A 1 176 ? -8.641 0.720 16.493 1.00 93.94 176 ARG A O 1
ATOM 1421 N N . SER A 1 177 ? -10.287 0.865 14.983 1.00 92.44 177 SER A N 1
ATOM 1422 C CA . SER A 1 177 ? -10.841 -0.453 15.292 1.00 92.44 177 SER A CA 1
ATOM 1423 C C . SER A 1 177 ? -9.872 -1.583 14.959 1.00 92.44 177 SER A C 1
ATOM 1425 O O . SER A 1 177 ? -9.844 -2.551 15.710 1.00 92.44 177 SER A O 1
ATOM 1427 N N . MET A 1 178 ? -9.075 -1.469 13.891 1.00 92.75 178 MET A N 1
ATOM 1428 C CA . MET A 1 178 ? -8.038 -2.456 13.564 1.00 92.75 178 MET A CA 1
ATOM 1429 C C . MET A 1 178 ? -6.969 -2.519 14.661 1.00 92.75 178 MET A C 1
ATOM 1431 O O . MET A 1 178 ? -6.703 -3.604 15.168 1.00 92.75 178 MET A O 1
ATOM 1435 N N . VAL A 1 179 ? -6.451 -1.366 15.101 1.00 91.81 179 VAL A N 1
ATOM 1436 C CA . VAL A 1 179 ? -5.451 -1.284 16.185 1.00 91.81 179 VAL A CA 1
ATOM 1437 C C . VAL A 1 179 ? -5.995 -1.828 17.510 1.00 91.81 179 VAL A C 1
ATOM 1439 O O . VAL A 1 179 ? -5.301 -2.527 18.237 1.00 91.81 179 VAL A O 1
ATOM 1442 N N . LEU A 1 180 ? -7.251 -1.534 17.854 1.00 89.19 180 LEU A N 1
ATOM 1443 C CA . LEU A 1 180 ? -7.854 -2.041 19.093 1.00 89.19 180 LEU A CA 1
ATOM 1444 C C . LEU A 1 180 ? -8.164 -3.542 19.036 1.00 89.19 180 LEU A C 1
ATOM 1446 O O . LEU A 1 180 ? -8.184 -4.204 20.074 1.00 89.19 180 LEU A O 1
ATOM 1450 N N . ALA A 1 181 ? -8.451 -4.066 17.845 1.00 86.50 181 ALA A N 1
ATOM 1451 C CA . ALA A 1 181 ? -8.856 -5.451 17.652 1.00 86.50 181 ALA A CA 1
ATOM 1452 C C . ALA A 1 181 ? -7.700 -6.450 17.778 1.00 86.50 181 ALA A C 1
ATOM 1454 O O . ALA A 1 181 ? -7.975 -7.627 18.023 1.00 86.50 181 ALA A O 1
ATOM 1455 N N . ASP A 1 182 ? -6.461 -5.989 17.628 1.00 83.62 182 ASP A N 1
ATOM 1456 C CA . ASP A 1 182 ? -5.261 -6.813 17.635 1.00 83.62 182 ASP A CA 1
ATOM 1457 C C . ASP A 1 182 ? -4.246 -6.268 18.653 1.00 83.62 182 ASP A C 1
ATOM 1459 O O . ASP A 1 182 ? -3.912 -5.084 18.682 1.00 83.62 182 ASP A O 1
ATOM 1463 N N . SER A 1 183 ? -3.816 -7.127 19.575 1.00 81.56 183 SER A N 1
ATOM 1464 C CA . SER A 1 183 ? -2.864 -6.754 20.619 1.00 81.56 183 SER A CA 1
ATOM 1465 C C . SER A 1 183 ? -1.451 -6.533 20.095 1.00 81.56 183 SER A C 1
ATOM 1467 O O . SER A 1 183 ? -0.758 -5.708 20.679 1.00 81.56 183 SER A O 1
ATOM 1469 N N . GLU A 1 184 ? -1.027 -7.204 19.020 1.00 83.69 184 GLU A N 1
ATOM 1470 C CA . GLU A 1 184 ? 0.352 -7.110 18.515 1.00 83.69 184 GLU A CA 1
ATOM 1471 C C . GLU A 1 184 ? 0.679 -5.698 18.012 1.00 83.69 184 GLU A C 1
ATOM 1473 O O . GLU A 1 184 ? 1.758 -5.175 18.277 1.00 83.69 184 GLU A O 1
ATOM 1478 N N . PHE A 1 185 ? -0.291 -5.003 17.409 1.00 84.38 185 PHE A N 1
ATOM 1479 C CA . PHE A 1 185 ? -0.129 -3.595 17.019 1.00 84.38 185 PHE A CA 1
ATOM 1480 C C . PHE A 1 185 ? 0.117 -2.668 18.217 1.00 84.38 185 PHE A C 1
ATOM 1482 O O . PHE A 1 185 ? 0.723 -1.611 18.060 1.00 84.38 185 PHE A O 1
ATOM 1489 N N . ARG A 1 186 ? -0.356 -3.052 19.407 1.00 86.00 186 ARG A N 1
ATOM 1490 C CA . ARG A 1 186 ? -0.306 -2.234 20.627 1.00 86.00 186 ARG A CA 1
ATOM 1491 C C . ARG A 1 186 ? 0.852 -2.592 21.554 1.00 86.00 186 ARG A C 1
ATOM 1493 O O . ARG A 1 186 ? 1.137 -1.819 22.463 1.00 86.00 186 ARG A O 1
ATOM 1500 N N . LEU A 1 187 ? 1.485 -3.754 21.374 1.00 85.81 187 LEU A N 1
ATOM 1501 C CA . LEU A 1 187 ? 2.650 -4.140 22.171 1.00 85.81 187 LEU A CA 1
ATOM 1502 C C . LEU A 1 187 ? 3.818 -3.174 21.902 1.00 85.81 187 LEU A C 1
ATOM 1504 O O . LEU A 1 187 ? 3.987 -2.765 20.752 1.00 85.81 187 LEU A O 1
ATOM 1508 N N . PRO A 1 188 ? 4.625 -2.814 22.920 1.00 82.81 188 PRO A N 1
ATOM 1509 C CA . PRO A 1 188 ? 5.803 -1.966 22.735 1.00 82.81 188 PRO A CA 1
ATOM 1510 C C . PRO A 1 188 ? 6.817 -2.574 21.760 1.00 82.81 188 PRO A C 1
ATOM 1512 O O . PRO A 1 188 ? 6.913 -3.796 21.633 1.00 82.81 188 PRO A O 1
ATOM 1515 N N . VAL A 1 189 ? 7.619 -1.729 21.118 1.00 79.75 189 VAL A N 1
ATOM 1516 C CA . VAL A 1 189 ? 8.770 -2.164 20.309 1.00 79.75 189 VAL A CA 1
ATOM 1517 C C . VAL A 1 189 ? 9.815 -2.823 21.239 1.00 79.75 189 VAL A C 1
ATOM 1519 O O . VAL A 1 189 ? 10.030 -2.312 22.338 1.00 79.75 189 VAL A O 1
ATOM 1522 N N . PRO A 1 190 ? 10.446 -3.965 20.879 1.00 82.00 190 PRO A N 1
ATOM 1523 C CA . PRO A 1 190 ? 10.364 -4.689 19.603 1.00 82.00 190 PRO A CA 1
ATOM 1524 C C . PRO A 1 190 ? 9.281 -5.783 19.546 1.00 82.00 190 PRO A C 1
ATOM 1526 O O . PRO A 1 190 ? 9.178 -6.481 18.543 1.00 82.00 190 PRO A O 1
ATOM 1529 N N . ALA A 1 191 ? 8.487 -5.971 20.605 1.00 81.12 191 ALA A N 1
ATOM 1530 C CA . ALA A 1 191 ? 7.455 -7.013 20.667 1.00 81.12 191 ALA A CA 1
ATOM 1531 C C . ALA A 1 191 ? 6.217 -6.717 19.794 1.00 81.12 191 ALA A C 1
ATOM 1533 O O . ALA A 1 191 ? 5.417 -7.615 19.539 1.00 81.12 191 ALA A O 1
ATOM 1534 N N . GLY A 1 192 ? 6.049 -5.472 19.347 1.00 83.19 192 GLY A N 1
ATOM 1535 C CA . GLY A 1 192 ? 4.973 -5.023 18.470 1.00 83.19 192 GLY A CA 1
ATOM 1536 C C . GLY A 1 192 ? 5.287 -3.680 17.819 1.00 83.19 192 GLY A C 1
ATOM 1537 O O . GLY A 1 192 ? 6.450 -3.324 17.642 1.00 83.19 192 GLY A O 1
ATOM 1538 N N . LEU A 1 193 ? 4.240 -2.930 17.463 1.00 84.50 193 LEU A N 1
ATOM 1539 C CA . LEU A 1 193 ? 4.367 -1.630 16.785 1.00 84.50 193 LEU A CA 1
ATOM 1540 C C . LEU A 1 193 ? 4.213 -0.416 17.716 1.00 84.50 193 LEU A C 1
ATOM 1542 O O . LEU A 1 193 ? 4.381 0.712 17.266 1.00 84.50 193 LEU A O 1
ATOM 1546 N N . GLY A 1 194 ? 3.880 -0.608 18.995 1.00 87.31 194 GLY A N 1
ATOM 1547 C CA . GLY A 1 194 ? 3.729 0.479 19.970 1.00 87.31 194 GLY A CA 1
ATOM 1548 C C . GLY A 1 194 ? 2.590 1.457 19.658 1.00 87.31 194 GLY A C 1
ATOM 1549 O O . GLY A 1 194 ? 2.612 2.600 20.120 1.00 87.31 194 GLY A O 1
ATOM 1550 N N . ILE A 1 195 ? 1.597 1.050 18.858 1.00 91.06 195 ILE A N 1
ATOM 1551 C CA . ILE A 1 195 ? 0.522 1.937 18.408 1.00 91.06 195 ILE A CA 1
ATOM 1552 C C . ILE A 1 195 ? -0.540 2.057 19.501 1.00 91.06 195 ILE A C 1
ATOM 1554 O O . ILE A 1 195 ? -1.160 1.084 19.928 1.00 91.06 195 ILE A O 1
ATOM 1558 N N . SER A 1 196 ? -0.809 3.290 19.905 1.00 88.88 196 SER A N 1
ATOM 1559 C CA . SER A 1 196 ? -1.854 3.672 20.843 1.00 88.88 196 SER A CA 1
ATOM 1560 C C . SER A 1 196 ? -2.928 4.521 20.175 1.00 88.88 196 SER A C 1
ATOM 1562 O O . SER A 1 196 ? -2.737 5.116 19.114 1.00 88.88 196 SER A O 1
ATOM 1564 N N . THR A 1 197 ? -4.111 4.572 20.793 1.00 90.75 197 THR A N 1
ATOM 1565 C CA . THR A 1 197 ? -5.238 5.354 20.268 1.00 90.75 197 THR A CA 1
ATOM 1566 C C . THR A 1 197 ? -5.924 6.138 21.376 1.00 90.75 197 THR A C 1
ATOM 1568 O O . THR A 1 197 ? -6.136 5.629 22.475 1.00 90.75 197 THR A O 1
ATOM 1571 N N . THR A 1 198 ? -6.340 7.363 21.069 1.00 89.50 198 THR A N 1
ATOM 1572 C CA . THR A 1 198 ? -7.311 8.132 21.856 1.00 89.50 198 THR A CA 1
ATOM 1573 C C . THR A 1 198 ? -8.623 8.246 21.076 1.00 89.50 198 THR A C 1
ATOM 1575 O O . THR A 1 198 ? -8.805 7.648 20.013 1.00 89.50 198 THR A O 1
ATOM 1578 N N . ARG A 1 199 ? -9.574 9.046 21.575 1.00 83.94 199 ARG A N 1
ATOM 1579 C CA . ARG A 1 199 ? -10.762 9.422 20.790 1.00 83.94 199 ARG A CA 1
ATOM 1580 C C . ARG A 1 199 ? -10.438 10.255 19.545 1.00 83.94 199 ARG A C 1
ATOM 1582 O O . ARG A 1 199 ? -11.309 10.366 18.691 1.00 83.94 199 ARG A O 1
ATOM 1589 N N . ARG A 1 200 ? -9.258 10.882 19.472 1.00 85.81 200 ARG A N 1
ATOM 1590 C CA . ARG A 1 200 ? -8.934 11.884 18.442 1.00 85.81 200 ARG A CA 1
ATOM 1591 C C . ARG A 1 200 ? -7.688 11.556 17.621 1.00 85.81 200 ARG A C 1
ATOM 1593 O O . ARG A 1 200 ? -7.566 12.072 16.520 1.00 85.81 200 ARG A O 1
ATOM 1600 N N . ALA A 1 201 ? -6.811 10.688 18.115 1.00 89.25 201 ALA A N 1
ATOM 1601 C CA . ALA A 1 201 ? -5.548 10.365 17.461 1.00 89.25 201 ALA A CA 1
ATOM 1602 C C . ALA A 1 201 ? -5.233 8.868 17.530 1.00 89.25 201 ALA A C 1
ATOM 1604 O O . ALA A 1 201 ? -5.638 8.178 18.468 1.00 89.25 201 ALA A O 1
ATOM 1605 N N . ILE A 1 202 ? -4.481 8.401 16.541 1.00 91.69 202 ILE A N 1
ATOM 1606 C CA . ILE A 1 202 ? -3.730 7.145 16.556 1.00 91.69 202 ILE A CA 1
ATOM 1607 C C . ILE A 1 202 ? -2.266 7.582 16.496 1.00 91.69 202 ILE A C 1
ATOM 1609 O O . ILE A 1 202 ? -1.942 8.435 15.675 1.00 91.69 202 ILE A O 1
ATOM 1613 N N . PHE A 1 203 ? -1.421 7.084 17.391 1.00 91.12 203 PHE A N 1
ATOM 1614 C CA . PHE A 1 203 ? -0.039 7.547 17.542 1.00 91.12 203 PHE A CA 1
ATOM 1615 C C . PHE A 1 203 ? 0.845 6.424 18.083 1.00 91.12 203 PHE A C 1
ATOM 1617 O O . PHE A 1 203 ? 0.341 5.491 18.703 1.00 91.12 203 PHE A O 1
ATOM 1624 N N . GLN A 1 204 ? 2.154 6.519 17.876 1.00 87.38 204 GLN A N 1
ATOM 1625 C CA . GLN A 1 204 ? 3.123 5.573 18.423 1.00 87.38 204 GLN A CA 1
ATOM 1626 C C . GLN A 1 204 ? 3.643 6.094 19.769 1.00 87.38 204 GLN A C 1
ATOM 1628 O O . GLN A 1 204 ? 3.993 7.267 19.887 1.00 87.38 204 GLN A O 1
ATOM 1633 N N . GLN A 1 205 ? 3.636 5.256 20.806 1.00 77.12 205 GLN A N 1
ATOM 1634 C CA . GLN A 1 205 ? 4.259 5.584 22.092 1.00 77.12 205 GLN A CA 1
ATOM 1635 C C . GLN A 1 205 ? 5.755 5.274 22.011 1.00 77.12 205 GLN A C 1
ATOM 1637 O O . GLN A 1 205 ? 6.087 4.175 21.590 1.00 77.12 205 GLN A O 1
ATOM 1642 N N . HIS A 1 206 ? 6.594 6.249 22.393 1.00 60.69 206 HIS A N 1
ATOM 1643 C CA . HIS A 1 206 ? 8.060 6.199 22.558 1.00 60.69 206 HIS A CA 1
ATOM 1644 C C . HIS A 1 206 ? 8.783 5.026 21.855 1.00 60.69 206 HIS A C 1
ATOM 1646 O O . HIS A 1 206 ? 8.774 3.905 22.362 1.00 60.69 206 HIS A O 1
ATOM 1652 N N . THR A 1 207 ? 9.421 5.316 20.713 1.00 52.88 207 THR A N 1
ATOM 1653 C CA . THR A 1 207 ? 10.479 4.487 20.095 1.00 52.88 207 THR A CA 1
ATOM 1654 C C . THR A 1 207 ? 11.686 4.323 21.002 1.00 52.88 207 THR A C 1
ATOM 1656 O O . THR A 1 207 ? 12.047 5.327 21.659 1.00 52.88 207 THR A O 1
#

Foldseek 3Di:
DDDDDDDDPDPQALVNLLLVVLVCCCVVVDDDDPVSVVLSVVLVVLQVCQVPPPPNQKDFASVQLRQLQVQQQVFADQDDPQQQFDDDPNDTHGHGDDDDSVRSNQGRRQRRIAGPPPRHTPDPDRDDDDDPPPPVLSSVLSVQCCQAFPVPDPPGDGAQDDPDPVVSVSSVVNNVSRCVSDCQCCDAPPSHRQWDDDPVDIHHDDD